Protein AF-0000000085077511 (afdb_homodimer)

Structure (mmCIF, N/CA/C/O backbone):
data_AF-0000000085077511-model_v1
#
loop_
_entity.id
_entity.type
_entity.pdbx_description
1 polymer 'OB domain-containing protein'
#
loop_
_atom_site.group_PDB
_atom_site.id
_atom_site.type_symbol
_atom_site.label_atom_id
_atom_site.label_alt_id
_atom_site.label_comp_id
_atom_site.label_asym_id
_atom_site.label_entity_id
_atom_site.label_seq_id
_atom_site.pdbx_PDB_ins_code
_atom_site.Cartn_x
_atom_site.Cartn_y
_atom_site.Cartn_z
_atom_site.occupancy
_atom_site.B_iso_or_equiv
_atom_site.auth_seq_id
_atom_site.auth_comp_id
_atom_site.auth_asym_id
_atom_site.auth_atom_id
_atom_site.pdbx_PDB_model_num
ATOM 1 N N . MET A 1 1 ? -94.938 -38.625 -57.438 1 27.05 1 MET A N 1
ATOM 2 C CA . MET A 1 1 ? -94 -37.594 -57.938 1 27.05 1 MET A CA 1
ATOM 3 C C . MET A 1 1 ? -92.938 -37.25 -56.875 1 27.05 1 MET A C 1
ATOM 5 O O . MET A 1 1 ? -93.125 -37.562 -55.719 1 27.05 1 MET A O 1
ATOM 9 N N . SER A 1 2 ? -91.812 -36.5 -57.312 1 28.55 2 SER A N 1
ATOM 10 C CA . SER A 1 2 ? -90.375 -36.312 -57.156 1 28.55 2 SER A CA 1
ATOM 11 C C . SER A 1 2 ? -90.062 -35.469 -55.906 1 28.55 2 SER A C 1
ATOM 13 O O . SER A 1 2 ? -90.438 -34.281 -55.875 1 28.55 2 SER A O 1
ATOM 15 N N . ALA A 1 3 ? -90.312 -36.094 -54.719 1 34.75 3 ALA A N 1
ATOM 16 C CA . ALA A 1 3 ? -90.25 -35.344 -53.469 1 34.75 3 ALA A CA 1
ATOM 17 C C . ALA A 1 3 ? -88.875 -34.656 -53.312 1 34.75 3 ALA A C 1
ATOM 19 O O . ALA A 1 3 ? -87.875 -35.312 -53.312 1 34.75 3 ALA A O 1
ATOM 20 N N . PRO A 1 4 ? -88.75 -33.344 -53.875 1 34.72 4 PRO A N 1
ATOM 21 C CA . PRO A 1 4 ? -87.5 -32.594 -54.094 1 34.72 4 PRO A CA 1
ATOM 22 C C . PRO A 1 4 ? -86.75 -32.375 -52.812 1 34.72 4 PRO A C 1
ATOM 24 O O . PRO A 1 4 ? -87.312 -32.188 -51.75 1 34.72 4 PRO A O 1
ATOM 27 N N . VAL A 1 5 ? -85.562 -33.156 -52.688 1 32.25 5 VAL A N 1
ATOM 28 C CA . VAL A 1 5 ? -84.5 -33.344 -51.719 1 32.25 5 VAL A CA 1
ATOM 29 C C . VAL A 1 5 ? -83.938 -32 -51.281 1 32.25 5 VAL A C 1
ATOM 31 O O . VAL A 1 5 ? -83.875 -31.062 -52.062 1 32.25 5 VAL A O 1
ATOM 34 N N . ASP A 1 6 ? -84.125 -31.672 -49.969 1 32.31 6 ASP A N 1
ATOM 35 C CA . ASP A 1 6 ? -84 -30.547 -49.062 1 32.31 6 ASP A CA 1
ATOM 36 C C . ASP A 1 6 ? -82.562 -30.047 -48.969 1 32.31 6 ASP A C 1
ATOM 38 O O . ASP A 1 6 ? -81.75 -30.703 -48.344 1 32.31 6 ASP A O 1
ATOM 42 N N . PRO A 1 7 ? -81.812 -29.719 -50.094 1 23.11 7 PRO A N 1
ATOM 43 C CA . PRO A 1 7 ? -80.375 -29.672 -50.188 1 23.11 7 PRO A CA 1
ATOM 44 C C . PRO A 1 7 ? -79.75 -28.766 -49.125 1 23.11 7 PRO A C 1
ATOM 46 O O . PRO A 1 7 ? -78.625 -29.016 -48.688 1 23.11 7 PRO A O 1
ATOM 49 N N . ARG A 1 8 ? -80.125 -27.438 -49.219 1 27.98 8 ARG A N 1
ATOM 50 C CA . ARG A 1 8 ? -79.188 -26.344 -49.156 1 27.98 8 ARG A CA 1
ATOM 51 C C . ARG A 1 8 ? -78.688 -26.141 -47.719 1 27.98 8 ARG A C 1
ATOM 53 O O . ARG A 1 8 ? -79.25 -25.328 -46.969 1 27.98 8 ARG A O 1
ATOM 60 N N . GLN A 1 9 ? -78.625 -27.141 -46.75 1 22.92 9 GLN A N 1
ATOM 61 C CA . GLN A 1 9 ? -78.312 -26.797 -45.375 1 22.92 9 GLN A CA 1
ATOM 62 C C . GLN A 1 9 ? -76.938 -26.062 -45.312 1 22.92 9 GLN A C 1
ATOM 64 O O . GLN A 1 9 ? -75.938 -26.625 -45.656 1 22.92 9 GLN A O 1
ATOM 69 N N . ASN A 1 10 ? -76.938 -24.781 -45.688 1 25.42 10 ASN A N 1
ATOM 70 C CA . ASN A 1 10 ? -75.875 -23.781 -45.688 1 25.42 10 ASN A CA 1
ATOM 71 C C . ASN A 1 10 ? -75.188 -23.766 -44.344 1 25.42 10 ASN A C 1
ATOM 73 O O . ASN A 1 10 ? -75.75 -23.453 -43.312 1 25.42 10 ASN A O 1
ATOM 77 N N . ARG A 1 11 ? -74.188 -24.641 -44.062 1 23.83 11 ARG A N 1
ATOM 78 C CA . ARG A 1 11 ? -73.312 -24.812 -42.875 1 23.83 11 ARG A CA 1
ATOM 79 C C . ARG A 1 11 ? -72.562 -23.516 -42.562 1 23.83 11 ARG A C 1
ATOM 81 O O . ARG A 1 11 ? -71.812 -23.047 -43.375 1 23.83 11 ARG A O 1
ATOM 88 N N . GLN A 1 12 ? -73.188 -22.5 -41.969 1 25.17 12 GLN A N 1
ATOM 89 C CA . GLN A 1 12 ? -72.625 -21.266 -41.469 1 25.17 12 GLN A CA 1
ATOM 90 C C . GLN A 1 12 ? -71.438 -21.562 -40.562 1 25.17 12 GLN A C 1
ATOM 92 O O . GLN A 1 12 ? -71.562 -22.078 -39.469 1 25.17 12 GLN A O 1
ATOM 97 N N . ASN A 1 13 ? -70.375 -22.234 -41 1 23.98 13 ASN A N 1
ATOM 98 C CA . ASN A 1 13 ? -69.125 -22.5 -40.25 1 23.98 13 ASN A CA 1
ATOM 99 C C . ASN A 1 13 ? -68.625 -21.219 -39.625 1 23.98 13 ASN A C 1
ATOM 101 O O . ASN A 1 13 ? -68.188 -20.297 -40.312 1 23.98 13 ASN A O 1
ATOM 105 N N . GLN A 1 14 ? -69.125 -20.781 -38.438 1 24.55 14 GLN A N 1
ATOM 106 C CA . GLN A 1 14 ? -68.625 -19.672 -37.625 1 24.55 14 GLN A CA 1
ATOM 107 C C . GLN A 1 14 ? -67.188 -19.781 -37.312 1 24.55 14 GLN A C 1
ATOM 109 O O . GLN A 1 14 ? -66.688 -20.766 -36.75 1 24.55 14 GLN A O 1
ATOM 114 N N . ASN A 1 15 ? -66.312 -19.344 -38.25 1 25.55 15 ASN A N 1
ATOM 115 C CA . ASN A 1 15 ? -64.875 -19.203 -38.094 1 25.55 15 ASN A CA 1
ATOM 116 C C . ASN A 1 15 ? -64.5 -18.484 -36.812 1 25.55 15 ASN A C 1
ATOM 118 O O . ASN A 1 15 ? -64.812 -17.297 -36.625 1 25.55 15 ASN A O 1
ATOM 122 N N . GLN A 1 16 ? -64.812 -19.047 -35.594 1 25.62 16 GLN A N 1
ATOM 123 C CA . GLN A 1 16 ? -64.312 -18.438 -34.344 1 25.62 16 GLN A CA 1
ATOM 124 C C . GLN A 1 16 ? -62.844 -18.156 -34.438 1 25.62 16 GLN A C 1
ATOM 126 O O . GLN A 1 16 ? -62.031 -19.062 -34.594 1 25.62 16 GLN A O 1
ATOM 131 N N . ARG A 1 17 ? -62.469 -16.984 -35.031 1 25.91 17 ARG A N 1
ATOM 132 C CA . ARG A 1 17 ? -61.094 -16.484 -35 1 25.91 17 ARG A CA 1
ATOM 133 C C . ARG A 1 17 ? -60.5 -16.578 -33.594 1 25.91 17 ARG A C 1
ATOM 135 O O . ARG A 1 17 ? -61.031 -15.969 -32.656 1 25.91 17 ARG A O 1
ATOM 142 N N . ASN A 1 18 ? -60.094 -17.797 -33.188 1 26.67 18 ASN A N 1
ATOM 143 C CA . ASN A 1 18 ? -59.312 -17.969 -31.969 1 26.67 18 ASN A CA 1
ATOM 144 C C . ASN A 1 18 ? -58.219 -16.906 -31.828 1 26.67 18 ASN A C 1
ATOM 146 O O . ASN A 1 18 ? -57.312 -16.828 -32.656 1 26.67 18 ASN A O 1
ATOM 150 N N . THR A 1 19 ? -58.656 -15.641 -31.641 1 28.39 19 THR A N 1
ATOM 151 C CA . THR A 1 19 ? -57.656 -14.648 -31.25 1 28.39 19 THR A CA 1
ATOM 152 C C . THR A 1 19 ? -56.719 -15.219 -30.203 1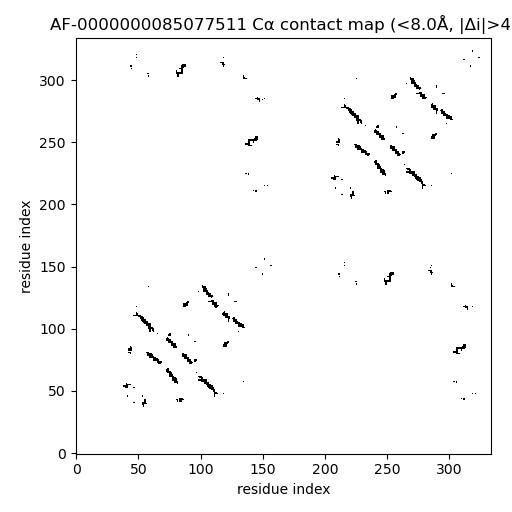 28.39 19 THR A C 1
ATOM 154 O O . THR A 1 19 ? -57.125 -15.625 -29.125 1 28.39 19 THR A O 1
ATOM 157 N N . SER A 1 20 ? -55.844 -16.125 -30.688 1 29.03 20 SER A N 1
ATOM 158 C CA . SER A 1 20 ? -54.781 -16.609 -29.828 1 29.03 20 SER A CA 1
ATOM 159 C C . SER A 1 20 ? -54.156 -15.461 -29.031 1 29.03 20 SER A C 1
ATOM 161 O O . SER A 1 20 ? -53.688 -14.469 -29.594 1 29.03 20 SER A O 1
ATOM 163 N N . GLY A 1 21 ? -54.938 -14.953 -28.031 1 31.5 21 GLY A N 1
ATOM 164 C CA . GLY A 1 21 ? -54.281 -14.055 -27.094 1 31.5 21 GLY A CA 1
ATOM 165 C C . GLY A 1 21 ? -52.844 -14.445 -26.812 1 31.5 21 GLY A C 1
ATOM 166 O O . GLY A 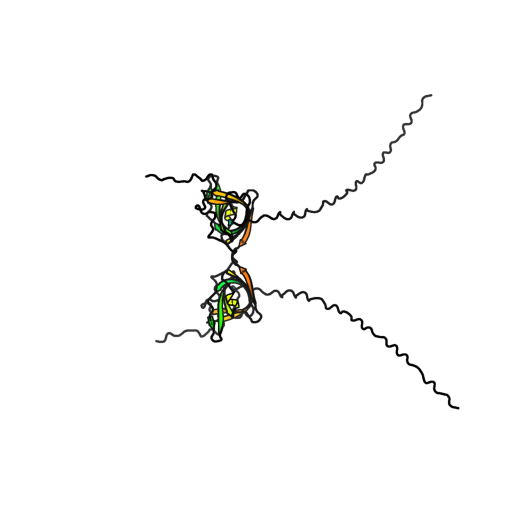1 21 ? -52.531 -15.609 -26.5 1 31.5 21 GLY A O 1
ATOM 167 N N . ALA A 1 22 ? -51.906 -13.891 -27.578 1 33.5 22 ALA A N 1
ATOM 168 C CA . ALA A 1 22 ? -50.5 -14.047 -27.266 1 33.5 22 ALA A CA 1
ATOM 169 C C . ALA A 1 22 ? -50.25 -13.93 -25.766 1 33.5 22 ALA A C 1
ATOM 171 O O . ALA A 1 22 ? -50.562 -12.914 -25.156 1 33.5 22 ALA A O 1
ATOM 172 N N . ARG A 1 23 ? -50.656 -15.023 -25.062 1 37.22 23 ARG A N 1
ATOM 173 C CA . ARG A 1 23 ? -50.188 -15.023 -23.688 1 37.22 23 ARG A CA 1
ATOM 174 C C . ARG A 1 23 ? -48.75 -14.508 -23.594 1 37.22 23 ARG A C 1
ATOM 176 O O . ARG A 1 23 ? -47.844 -15.023 -24.281 1 37.22 23 ARG A O 1
ATOM 183 N N . PHE A 1 24 ? -48.562 -13.203 -23.516 1 33.47 24 PHE A N 1
ATOM 184 C CA . PHE A 1 24 ? -47.281 -12.688 -23.078 1 33.47 24 PHE A CA 1
ATOM 185 C C . PHE A 1 24 ? -46.719 -13.523 -21.938 1 33.47 24 PHE A C 1
ATOM 187 O O . PHE A 1 24 ? -47.344 -13.609 -20.859 1 33.47 24 PHE A O 1
ATOM 194 N N . ASN A 1 25 ? -46.281 -14.766 -22.203 1 36.38 25 ASN A N 1
ATOM 195 C CA . ASN A 1 25 ? -45.5 -15.344 -21.109 1 36.38 25 ASN A CA 1
ATOM 196 C C . ASN A 1 25 ? -44.5 -14.344 -20.547 1 36.38 25 ASN A C 1
ATOM 198 O O . ASN A 1 25 ? -43.594 -13.898 -21.25 1 36.38 25 ASN A O 1
ATOM 202 N N . PRO A 1 26 ? -44.906 -13.586 -19.625 1 33.5 26 PRO A N 1
ATOM 203 C CA . PRO A 1 26 ? -43.812 -12.766 -19.062 1 33.5 26 PRO A CA 1
ATOM 204 C C . PRO A 1 26 ? -42.5 -13.539 -18.938 1 33.5 26 PRO A C 1
ATOM 206 O O . PRO A 1 26 ? -42.469 -14.617 -18.328 1 33.5 26 PRO A O 1
ATOM 209 N N . GLN A 1 27 ? -41.719 -13.609 -20.062 1 34.31 27 GLN A N 1
ATOM 210 C CA . GLN A 1 27 ? -40.375 -14.102 -19.797 1 34.31 27 GLN A CA 1
ATOM 211 C C . GLN A 1 27 ? -39.906 -13.664 -18.406 1 34.31 27 GLN A C 1
ATOM 213 O O . GLN A 1 27 ? -40.094 -12.516 -18.016 1 34.31 27 GLN A O 1
ATOM 218 N N . ASN A 1 28 ? -39.906 -14.656 -17.438 1 38.41 28 ASN A N 1
ATOM 219 C CA . ASN A 1 28 ? -39.25 -14.336 -16.172 1 38.41 28 ASN A CA 1
ATOM 220 C C . ASN A 1 28 ? -38.125 -13.336 -16.375 1 38.41 28 ASN A C 1
ATOM 222 O O . ASN A 1 28 ? -37.219 -13.57 -17.172 1 38.41 28 ASN A O 1
ATOM 226 N N . PRO A 1 29 ? -38.281 -12.047 -16.125 1 37.22 29 PRO A N 1
ATOM 227 C CA . PRO A 1 29 ? -37.156 -11.117 -16.25 1 37.22 29 PRO A CA 1
ATOM 228 C C . PRO A 1 29 ? -35.812 -11.812 -16.125 1 37.22 29 PRO A C 1
ATOM 230 O O . PRO A 1 29 ? -35.719 -12.945 -15.648 1 37.22 29 PRO A O 1
ATOM 233 N N . GLN A 1 30 ? -34.719 -11.039 -16.391 1 38 30 GLN A N 1
ATOM 234 C CA . GLN A 1 30 ? -33.281 -11.305 -16.312 1 38 30 GLN A CA 1
ATOM 235 C C . GLN A 1 30 ? -32.906 -12.094 -15.055 1 38 30 GLN A C 1
ATOM 237 O O . GLN A 1 30 ? -33.344 -11.742 -13.953 1 38 30 GLN A O 1
ATOM 242 N N . GLY A 1 31 ? -32.844 -13.406 -15.078 1 40.19 31 GLY A N 1
ATOM 243 C CA . GLY A 1 31 ? -32.281 -14.211 -14 1 40.19 31 GLY A CA 1
ATOM 244 C C . GLY A 1 31 ? -31.344 -13.43 -13.109 1 40.19 31 GLY A C 1
ATOM 245 O O . GLY A 1 31 ? -30.562 -12.617 -13.594 1 40.19 31 GLY A O 1
ATOM 246 N N . ARG A 1 32 ? -31.781 -12.859 -11.969 1 47.03 32 ARG A N 1
ATOM 247 C CA . ARG A 1 32 ? -30.781 -12.305 -11.055 1 47.03 32 ARG A CA 1
ATOM 248 C C . ARG A 1 32 ? -29.422 -12.953 -11.273 1 47.03 32 ARG A C 1
ATOM 250 O O . ARG A 1 32 ? -29.312 -14.172 -11.375 1 47.03 32 ARG A O 1
ATOM 257 N N . PRO A 1 33 ? -28.531 -12.336 -11.93 1 48.47 33 PRO A N 1
ATOM 258 C CA . PRO A 1 33 ? -27.25 -13.039 -12.016 1 48.47 33 PRO A CA 1
ATOM 259 C C . PRO A 1 33 ? -27 -13.969 -10.828 1 48.47 33 PRO A C 1
ATOM 261 O O . PRO A 1 33 ? -27.312 -13.609 -9.688 1 48.47 33 PRO A O 1
ATOM 264 N N . GLU A 1 34 ? -27.281 -15.227 -10.914 1 50.84 34 GLU A N 1
ATOM 265 C CA . GLU A 1 34 ? -26.875 -16.125 -9.828 1 50.84 34 GLU A CA 1
ATOM 266 C C . GLU A 1 34 ? -25.719 -15.531 -9.039 1 50.84 34 GLU A C 1
ATOM 268 O O . GLU A 1 34 ? -24.781 -14.969 -9.617 1 50.84 34 GLU A O 1
ATOM 273 N N . PRO A 1 35 ? -26.062 -15.141 -7.82 1 51.44 35 PRO A N 1
ATOM 274 C CA . PRO A 1 35 ? -24.859 -14.68 -7.102 1 51.44 35 PRO A CA 1
ATOM 275 C C . PRO A 1 35 ? -23.625 -15.5 -7.445 1 51.44 35 PRO A C 1
ATOM 277 O O . PRO A 1 35 ? -23.719 -16.719 -7.648 1 51.44 35 PRO A O 1
ATOM 280 N N . PRO A 1 36 ? -22.703 -14.93 -8.055 1 53.59 36 PRO A N 1
ATOM 281 C CA . PRO A 1 36 ? -21.5 -15.711 -8.367 1 53.59 36 PRO A CA 1
ATOM 282 C C . PRO A 1 36 ? -21.172 -16.734 -7.285 1 53.59 36 PRO A C 1
ATOM 284 O O . PRO A 1 36 ? -21.438 -16.5 -6.109 1 53.59 36 PRO A O 1
ATOM 287 N N . ILE A 1 37 ? -21.344 -18 -7.496 1 56.38 37 ILE A N 1
ATOM 288 C CA . ILE A 1 37 ? -20.844 -19 -6.559 1 56.38 37 ILE A CA 1
ATOM 289 C C . ILE A 1 37 ? -19.641 -18.438 -5.801 1 56.38 37 ILE A C 1
ATOM 291 O O . ILE A 1 37 ? -18.688 -17.953 -6.406 1 56.38 37 ILE A O 1
ATOM 295 N N . PRO A 1 38 ? -19.891 -18.297 -4.59 1 59.5 38 PRO A N 1
ATOM 296 C CA . PRO A 1 38 ? -18.75 -17.75 -3.842 1 59.5 38 PRO A CA 1
ATOM 297 C C . PRO A 1 38 ? -17.438 -18.469 -4.168 1 59.5 38 PRO A C 1
ATOM 299 O O . PRO A 1 38 ? -17.375 -19.688 -4.129 1 59.5 38 PRO A O 1
ATOM 302 N N . GLU A 1 39 ? -16.672 -17.859 -4.891 1 73.5 39 GLU A N 1
ATOM 303 C CA . GLU A 1 39 ? -15.375 -18.453 -5.219 1 73.5 39 GLU A CA 1
ATOM 304 C C . GLU A 1 39 ? -14.508 -18.609 -3.975 1 73.5 39 GLU A C 1
ATOM 306 O O . GLU A 1 39 ? -14.461 -17.703 -3.129 1 73.5 39 GLU A O 1
ATOM 311 N N . VAL A 1 40 ? -14.094 -19.875 -3.723 1 82.12 40 VAL A N 1
ATOM 312 C CA . VAL A 1 40 ? -13.156 -20.141 -2.633 1 82.12 40 VAL A CA 1
ATOM 313 C C . VAL A 1 40 ? -11.875 -19.344 -2.861 1 82.12 40 VAL A C 1
ATOM 315 O O . VAL A 1 40 ? -11.258 -19.438 -3.924 1 82.12 40 VAL A O 1
ATOM 318 N N . VAL A 1 41 ? -11.602 -18.547 -1.958 1 90.81 41 VAL A N 1
ATOM 319 C CA . VAL A 1 41 ? -10.359 -17.781 -2.016 1 90.81 41 VAL A CA 1
ATOM 320 C C . VAL A 1 41 ? -9.219 -18.609 -1.419 1 90.81 41 VAL A C 1
ATOM 322 O O . VAL A 1 41 ? -9.383 -19.25 -0.378 1 90.81 41 VAL A O 1
ATOM 325 N N . ASN A 1 42 ? -8.109 -18.672 -2.055 1 95.81 42 ASN A N 1
ATOM 326 C CA . ASN A 1 42 ? -6.934 -19.406 -1.609 1 95.81 42 ASN A CA 1
ATOM 327 C C . ASN A 1 42 ? -5.84 -18.469 -1.105 1 95.81 42 ASN A C 1
ATOM 329 O O . ASN A 1 42 ? -5.672 -17.375 -1.628 1 95.81 42 ASN A O 1
ATOM 333 N N . TRP A 1 43 ? -5.199 -18.984 -0.054 1 96.06 43 TRP A N 1
ATOM 334 C CA . TRP A 1 43 ? -3.934 -18.359 0.324 1 96.06 43 TRP A CA 1
ATOM 335 C C . TRP A 1 43 ? -2.768 -19 -0.425 1 96.06 43 TRP A C 1
ATOM 337 O O . TRP A 1 43 ? -2.789 -20.203 -0.716 1 96.06 43 TRP A O 1
ATOM 347 N N . ILE A 1 44 ? -1.778 -18.203 -0.637 1 97.25 44 ILE A N 1
ATOM 348 C CA . ILE A 1 44 ? -0.636 -18.688 -1.403 1 97.25 44 ILE A CA 1
ATOM 349 C C . ILE A 1 44 ? 0.025 -19.844 -0.664 1 97.25 44 ILE A C 1
ATOM 351 O O . ILE A 1 44 ? 0.424 -20.844 -1.281 1 97.25 44 ILE A O 1
ATOM 355 N N . LYS A 1 45 ? 0.003 -19.797 0.625 1 96.25 45 LYS A N 1
ATOM 356 C CA . LYS A 1 45 ? 0.645 -20.859 1.407 1 96.25 45 LYS A CA 1
ATOM 357 C C . LYS A 1 45 ? -0.049 -22.203 1.194 1 96.25 45 LYS A C 1
ATOM 359 O O . LYS A 1 45 ? 0.542 -23.25 1.433 1 96.25 45 LYS A O 1
ATOM 364 N N . ASP A 1 46 ? -1.25 -22.188 0.82 1 95.81 46 ASP A N 1
ATOM 365 C CA . ASP A 1 46 ? -2.045 -23.406 0.713 1 95.81 46 ASP A CA 1
ATOM 366 C C . ASP A 1 46 ? -1.928 -24.016 -0.683 1 95.81 46 ASP A C 1
ATOM 368 O O . ASP A 1 46 ? -2.467 -25.094 -0.941 1 95.81 46 ASP A O 1
ATOM 372 N N . LEU A 1 47 ? -1.209 -23.359 -1.535 1 95.88 47 LEU A N 1
ATOM 373 C CA . LEU A 1 47 ? -1.028 -23.891 -2.881 1 95.88 47 LEU A CA 1
ATOM 374 C C . LEU A 1 47 ? -0.137 -25.125 -2.859 1 95.88 47 LEU A C 1
ATOM 376 O O . LEU A 1 47 ? 0.825 -25.188 -2.09 1 95.88 47 LEU A O 1
ATOM 380 N N . LYS A 1 48 ? -0.521 -26.031 -3.682 1 93.5 48 LYS A N 1
ATOM 381 C CA . LYS A 1 48 ? 0.226 -27.266 -3.9 1 93.5 48 LYS A CA 1
ATOM 382 C C . LYS A 1 48 ? 0.433 -27.531 -5.391 1 93.5 48 LYS A C 1
ATOM 384 O O . LYS A 1 48 ? -0.155 -26.844 -6.234 1 93.5 48 LYS A O 1
ATOM 389 N N . LEU A 1 49 ? 1.302 -28.438 -5.641 1 92.69 49 LEU A N 1
ATOM 390 C CA . LEU A 1 49 ? 1.516 -28.812 -7.039 1 92.69 49 LEU A CA 1
ATOM 391 C C . LEU A 1 49 ? 0.221 -29.297 -7.672 1 92.69 49 LEU A C 1
ATOM 393 O O . LEU A 1 49 ? 0.001 -29.109 -8.875 1 92.69 49 LEU A O 1
ATOM 397 N N . THR A 1 50 ? -0.75 -29.781 -6.84 1 90.75 50 THR A N 1
ATOM 398 C CA . THR A 1 50 ? -1.972 -30.406 -7.324 1 90.75 50 THR A CA 1
ATOM 399 C C . THR A 1 50 ? -3.115 -29.391 -7.387 1 90.75 50 THR A C 1
ATOM 401 O O . THR A 1 50 ? -4.254 -29.766 -7.68 1 90.75 50 THR A O 1
ATOM 404 N N . THR A 1 51 ? -2.811 -28.234 -7.125 1 93.62 51 THR A N 1
ATOM 405 C CA . THR A 1 51 ? -3.895 -27.266 -7.113 1 93.62 51 THR A CA 1
ATOM 406 C C . THR A 1 51 ? -4.422 -27.016 -8.523 1 93.62 51 THR A C 1
ATOM 408 O O . THR A 1 51 ? -3.682 -26.578 -9.406 1 93.62 51 THR A O 1
ATOM 411 N N . LYS A 1 52 ? -5.676 -27.25 -8.695 1 95.38 52 LYS A N 1
ATOM 412 C CA . LYS A 1 52 ? -6.281 -27.172 -10.023 1 95.38 52 LYS A CA 1
ATOM 413 C C . LYS A 1 52 ? -7.051 -25.875 -10.195 1 95.38 52 LYS A C 1
ATOM 415 O O . LYS A 1 52 ? -7.289 -25.422 -11.32 1 95.38 52 LYS A O 1
ATOM 420 N N . THR A 1 53 ? -7.566 -25.359 -9.133 1 95.88 53 THR A N 1
ATOM 421 C CA . THR A 1 53 ? -8.297 -24.094 -9.141 1 95.88 53 THR A CA 1
ATOM 422 C C . THR A 1 53 ? -7.898 -23.234 -7.949 1 95.88 53 THR A C 1
ATOM 424 O O . THR A 1 53 ? -8.031 -23.656 -6.797 1 95.88 53 THR A O 1
ATOM 427 N N . ALA A 1 54 ? -7.383 -22.109 -8.25 1 97.56 54 ALA A N 1
ATOM 428 C CA . ALA A 1 54 ? -6.988 -21.188 -7.195 1 97.56 54 ALA A CA 1
ATOM 429 C C . ALA A 1 54 ? -7.527 -19.781 -7.469 1 97.56 54 ALA A C 1
ATOM 431 O O . ALA A 1 54 ? -7.441 -19.297 -8.594 1 97.56 54 ALA A O 1
ATOM 432 N N . ASN A 1 55 ? -8.156 -19.219 -6.559 1 97.56 55 ASN A N 1
ATOM 433 C CA . ASN A 1 55 ? -8.57 -17.828 -6.535 1 97.56 55 ASN A CA 1
ATOM 434 C C . ASN A 1 55 ? -7.805 -17.031 -5.477 1 97.56 55 ASN A C 1
ATOM 436 O O . ASN A 1 55 ? -7.855 -17.359 -4.289 1 97.56 55 ASN A O 1
ATOM 440 N N . LEU A 1 56 ? -7.109 -16 -5.93 1 96.62 56 LEU A N 1
ATOM 441 C CA . LEU A 1 56 ? -6.199 -15.289 -5.039 1 96.62 56 LEU A CA 1
ATOM 442 C C . LEU A 1 56 ? -6.383 -13.781 -5.168 1 96.62 56 LEU A C 1
ATOM 444 O O . LEU A 1 56 ? -6.742 -13.289 -6.238 1 96.62 56 LEU A O 1
ATOM 448 N N . THR A 1 57 ? -6.199 -13.102 -4.113 1 94.38 57 THR A N 1
ATOM 449 C CA . THR A 1 57 ? -5.871 -11.688 -4.109 1 94.38 57 THR A CA 1
ATOM 450 C C . THR A 1 57 ? -4.445 -11.461 -3.605 1 94.38 57 THR A C 1
ATOM 452 O O . THR A 1 57 ? -4.094 -11.898 -2.51 1 94.38 57 THR A O 1
ATOM 455 N N . CYS A 1 58 ? -3.639 -10.797 -4.441 1 94.31 58 CYS A N 1
ATOM 456 C CA . CYS A 1 58 ? -2.209 -10.719 -4.156 1 94.31 58 CYS A CA 1
ATOM 457 C C . CYS A 1 58 ? -1.617 -9.422 -4.695 1 94.31 58 CYS A C 1
ATOM 459 O O . CYS A 1 58 ? -2.273 -8.695 -5.445 1 94.31 58 CYS A O 1
ATOM 461 N N . ILE A 1 59 ? -0.474 -9.141 -4.281 1 92.44 59 ILE A N 1
ATOM 462 C CA . ILE A 1 59 ? 0.275 -7.984 -4.758 1 92.44 59 ILE A CA 1
ATOM 463 C C . ILE A 1 59 ? 1.371 -8.438 -5.719 1 92.44 59 ILE A C 1
ATOM 465 O O . ILE A 1 59 ? 2.021 -9.461 -5.492 1 92.44 59 ILE A O 1
ATOM 469 N N . CYS A 1 60 ? 1.562 -7.676 -6.805 1 95.38 60 CYS A N 1
ATOM 470 C CA . CYS A 1 60 ? 2.701 -7.895 -7.691 1 95.38 60 CYS A CA 1
ATOM 471 C C . CYS A 1 60 ? 3.975 -7.305 -7.098 1 95.38 60 CYS A C 1
ATOM 473 O O . CYS A 1 60 ? 4.039 -6.102 -6.836 1 95.38 60 CYS A O 1
ATOM 475 N N . LEU A 1 61 ? 4.969 -8.102 -6.902 1 92.56 61 LEU A N 1
ATOM 476 C CA . LEU A 1 61 ? 6.234 -7.645 -6.336 1 92.56 61 LEU A CA 1
ATOM 477 C C . LEU A 1 61 ? 7.238 -7.328 -7.441 1 92.56 61 LEU A C 1
ATOM 479 O O . LEU A 1 61 ? 8.203 -6.594 -7.219 1 92.56 61 LEU A O 1
ATOM 483 N N . GLY A 1 62 ? 7.02 -7.914 -8.555 1 94.94 62 GLY A N 1
ATOM 484 C CA . GLY A 1 62 ? 7.941 -7.707 -9.664 1 94.94 62 GLY A CA 1
ATOM 485 C C . GLY A 1 62 ? 7.523 -8.422 -10.93 1 94.94 62 GLY A C 1
ATOM 486 O O . GLY A 1 62 ? 6.859 -9.461 -10.875 1 94.94 62 GLY A O 1
ATOM 487 N N . VAL A 1 63 ? 7.898 -7.801 -12.055 1 96.25 63 VAL A N 1
ATOM 488 C CA . VAL A 1 63 ? 7.621 -8.375 -13.367 1 96.25 63 VAL A CA 1
ATOM 489 C C . VAL A 1 63 ? 8.922 -8.484 -14.164 1 96.25 63 VAL A C 1
ATOM 491 O O . VAL A 1 63 ? 9.703 -7.531 -14.227 1 96.25 63 VAL A O 1
ATOM 494 N N . THR A 1 64 ? 9.102 -9.664 -14.719 1 95.62 64 THR A N 1
ATOM 495 C CA . THR A 1 64 ? 10.281 -9.836 -15.555 1 95.62 64 THR A CA 1
ATOM 496 C C . THR A 1 64 ? 10.055 -9.258 -16.953 1 95.62 64 THR A C 1
ATOM 498 O O . THR A 1 64 ? 8.914 -8.961 -17.312 1 95.62 64 THR A O 1
ATOM 501 N N . ASN A 1 65 ? 11.227 -9.172 -17.656 1 95.25 65 ASN A N 1
ATOM 502 C CA . ASN A 1 65 ? 11.094 -8.891 -19.078 1 95.25 65 ASN A CA 1
ATOM 503 C C . ASN A 1 65 ? 10.375 -10.023 -19.812 1 95.25 65 ASN A C 1
ATOM 505 O O . ASN A 1 65 ? 10.367 -11.164 -19.344 1 95.25 65 ASN A O 1
ATOM 509 N N . ALA A 1 66 ? 9.812 -9.57 -20.938 1 96.25 66 ALA A N 1
ATOM 510 C CA . ALA A 1 66 ? 9.117 -10.578 -21.734 1 96.25 66 ALA A CA 1
ATOM 511 C C . ALA A 1 66 ? 10.109 -11.578 -22.328 1 96.25 66 ALA A C 1
ATOM 513 O O . ALA A 1 66 ? 11.188 -11.195 -22.797 1 96.25 66 ALA A O 1
ATOM 514 N N . ILE A 1 67 ? 9.75 -12.836 -22.219 1 95.44 67 ILE A N 1
ATOM 515 C CA . ILE A 1 67 ? 10.469 -13.898 -22.922 1 95.44 67 ILE A CA 1
ATOM 516 C C . ILE A 1 67 ? 9.695 -14.328 -24.156 1 95.44 67 ILE A C 1
ATOM 518 O O . ILE A 1 67 ? 8.508 -14.648 -24.078 1 95.44 67 ILE A O 1
ATOM 522 N N . ARG A 1 68 ? 10.391 -14.273 -25.234 1 95.19 68 ARG A N 1
ATOM 523 C CA . ARG A 1 68 ? 9.734 -14.695 -26.469 1 95.19 68 ARG A CA 1
ATOM 524 C C . ARG A 1 68 ? 9.961 -16.188 -26.719 1 95.19 68 ARG A C 1
ATOM 526 O O . ARG A 1 68 ? 11.094 -16.656 -26.719 1 95.19 68 ARG A O 1
ATOM 533 N N . THR A 1 69 ? 8.883 -16.828 -26.922 1 94.06 69 THR A N 1
ATOM 534 C CA . THR A 1 69 ? 8.984 -18.25 -27.188 1 94.06 69 THR A CA 1
ATOM 535 C C . THR A 1 69 ? 9.211 -18.516 -28.672 1 94.06 69 THR A C 1
ATOM 537 O O . THR A 1 69 ? 9.102 -17.594 -29.5 1 94.06 69 THR A O 1
ATOM 540 N N . THR A 1 70 ? 9.586 -19.766 -28.953 1 94.56 70 THR A N 1
ATOM 541 C CA . THR A 1 70 ? 9.867 -20.172 -30.328 1 94.56 70 THR A CA 1
ATOM 542 C C . THR A 1 70 ? 8.641 -19.984 -31.219 1 94.56 70 THR A C 1
ATOM 544 O O . THR A 1 70 ? 8.758 -19.641 -32.375 1 94.56 70 THR A O 1
ATOM 547 N N . ASP A 1 71 ? 7.449 -20.125 -30.641 1 93.56 71 ASP A N 1
ATOM 548 C CA . ASP A 1 71 ? 6.195 -20 -31.375 1 93.56 71 ASP A CA 1
ATOM 549 C C . ASP A 1 71 ? 5.777 -18.547 -31.531 1 93.56 71 ASP A C 1
ATOM 551 O O . ASP A 1 71 ? 4.695 -18.25 -32.031 1 93.56 71 ASP A O 1
ATOM 555 N N . GLY A 1 72 ? 6.555 -17.641 -30.953 1 92.88 72 GLY A N 1
ATOM 556 C CA . GLY A 1 72 ? 6.32 -16.219 -31.156 1 92.88 72 GLY A CA 1
ATOM 557 C C . GLY A 1 72 ? 5.484 -15.594 -30.047 1 92.88 72 GLY A C 1
ATOM 558 O O . GLY A 1 72 ? 5.035 -14.453 -30.156 1 92.88 72 GLY A O 1
ATOM 559 N N . ASN A 1 73 ? 5.316 -16.406 -29 1 93.62 73 ASN A N 1
ATOM 560 C CA . ASN A 1 73 ? 4.551 -15.867 -27.891 1 93.62 73 ASN A CA 1
ATOM 561 C C . ASN A 1 73 ? 5.453 -15.133 -26.891 1 93.62 73 ASN A C 1
ATOM 563 O O . ASN A 1 73 ? 6.648 -15.422 -26.812 1 93.62 73 ASN A O 1
ATOM 567 N N . GLU A 1 74 ? 4.781 -14.133 -26.219 1 95.88 74 GLU A N 1
ATOM 568 C CA . GLU A 1 74 ? 5.469 -13.445 -25.141 1 95.88 74 GLU A CA 1
ATOM 569 C C . GLU A 1 74 ? 5.004 -13.961 -23.781 1 95.88 74 GLU A C 1
ATOM 571 O O . GLU A 1 74 ? 3.801 -14.109 -23.547 1 95.88 74 GLU A O 1
ATOM 576 N N . VAL A 1 75 ? 6.039 -14.234 -22.969 1 97 75 VAL A N 1
ATOM 577 C CA . VAL A 1 75 ? 5.742 -14.711 -21.609 1 97 75 VAL A CA 1
ATOM 578 C C . VAL A 1 75 ? 6.465 -13.844 -20.594 1 97 75 VAL A C 1
ATOM 580 O O . VAL A 1 75 ? 7.625 -13.477 -20.781 1 97 75 VAL A O 1
ATOM 583 N N . ARG A 1 76 ? 5.75 -13.422 -19.547 1 97.56 76 ARG A N 1
ATOM 584 C CA . ARG A 1 76 ? 6.336 -12.703 -18.422 1 97.56 76 ARG A CA 1
ATOM 585 C C . ARG A 1 76 ? 6.117 -13.469 -17.125 1 97.56 76 ARG A C 1
ATOM 587 O O . ARG A 1 76 ? 5.039 -14.008 -16.891 1 97.56 76 ARG A O 1
ATOM 594 N N . ASN A 1 77 ? 7.16 -13.594 -16.375 1 97.75 77 ASN A N 1
ATOM 595 C CA . ASN A 1 77 ? 7.055 -14.094 -15 1 97.75 77 ASN A CA 1
ATOM 596 C C . ASN A 1 77 ? 6.762 -12.961 -14.016 1 97.75 77 ASN A C 1
ATOM 598 O O . ASN A 1 77 ? 7.387 -11.898 -14.078 1 97.75 77 ASN A O 1
ATOM 602 N N . ILE A 1 78 ? 5.836 -13.195 -13.188 1 97.88 78 ILE A N 1
ATOM 603 C CA . ILE A 1 78 ? 5.441 -12.227 -12.172 1 97.88 78 ILE A CA 1
ATOM 604 C C . ILE A 1 78 ? 5.566 -12.852 -10.789 1 97.88 78 ILE A C 1
ATOM 606 O O . ILE A 1 78 ? 5.105 -13.969 -10.562 1 97.88 78 ILE A O 1
ATOM 610 N N . VAL A 1 79 ? 6.273 -12.148 -9.945 1 97.69 79 VAL A N 1
ATOM 611 C CA . VAL A 1 79 ? 6.309 -12.578 -8.555 1 97.69 79 VAL A CA 1
ATOM 612 C C . VAL A 1 79 ? 5.148 -11.945 -7.785 1 97.69 79 VAL A C 1
ATOM 614 O O . VAL A 1 79 ? 5.047 -10.719 -7.707 1 97.69 79 VAL A O 1
ATOM 617 N N . ILE A 1 80 ? 4.289 -12.781 -7.234 1 97.5 80 ILE A N 1
ATOM 618 C CA . ILE A 1 80 ? 3.135 -12.273 -6.504 1 97.5 80 ILE A CA 1
ATOM 619 C C . ILE A 1 80 ? 3.186 -12.75 -5.055 1 97.5 80 ILE A C 1
ATOM 621 O O . ILE A 1 80 ? 3.812 -13.773 -4.754 1 97.5 80 ILE A O 1
ATOM 625 N N . SER A 1 81 ? 2.531 -11.93 -4.188 1 96.5 81 SER A N 1
ATOM 626 C CA . SER A 1 81 ? 2.559 -12.258 -2.766 1 96.5 81 SER A CA 1
ATOM 627 C C . SER A 1 81 ? 1.267 -11.828 -2.078 1 96.5 81 SER A C 1
ATOM 629 O O . SER A 1 81 ? 0.676 -10.805 -2.434 1 96.5 81 SER A O 1
ATOM 631 N N . ASP A 1 82 ? 0.858 -12.68 -1.241 1 92.5 82 ASP A N 1
ATOM 632 C CA . ASP A 1 82 ? -0.097 -12.266 -0.222 1 92.5 82 ASP A CA 1
ATOM 633 C C . ASP A 1 82 ? 0.513 -12.352 1.175 1 92.5 82 ASP A C 1
ATOM 635 O O . ASP A 1 82 ? 1.733 -12.453 1.319 1 92.5 82 ASP A O 1
ATOM 639 N N . LYS A 1 83 ? -0.314 -12.273 2.189 1 89.19 83 LYS A N 1
ATOM 640 C CA . LYS A 1 83 ? 0.208 -12.211 3.553 1 89.19 83 LYS A CA 1
ATOM 641 C C . LYS A 1 83 ? 0.84 -13.547 3.957 1 89.19 83 LYS A C 1
ATOM 643 O O . LYS A 1 83 ? 1.565 -13.617 4.949 1 89.19 83 LYS A O 1
ATOM 648 N N . THR A 1 84 ? 0.587 -14.57 3.209 1 93.62 84 THR A N 1
ATOM 649 C CA . THR A 1 84 ? 0.995 -15.898 3.652 1 93.62 84 THR A CA 1
ATOM 650 C C . THR A 1 84 ? 2.24 -16.359 2.902 1 93.62 84 THR A C 1
ATOM 652 O O . THR A 1 84 ? 2.928 -17.281 3.34 1 93.62 84 THR A O 1
ATOM 655 N N . GLY A 1 85 ? 2.586 -15.75 1.739 1 95.38 85 GLY A N 1
ATOM 656 C CA . GLY A 1 85 ? 3.736 -16.188 0.963 1 95.38 85 GLY A CA 1
ATOM 657 C C . GLY A 1 85 ? 3.816 -15.523 -0.401 1 95.38 85 GLY A C 1
ATOM 658 O O . GLY A 1 85 ? 3.088 -14.57 -0.679 1 95.38 85 GLY A O 1
ATOM 659 N N . ARG A 1 86 ? 4.758 -15.953 -1.137 1 96.88 86 ARG A N 1
ATOM 660 C CA . ARG A 1 86 ? 4.93 -15.477 -2.504 1 96.88 86 ARG A CA 1
ATOM 661 C C . ARG A 1 86 ? 5.094 -16.641 -3.477 1 96.88 86 ARG A C 1
ATOM 663 O O . ARG A 1 86 ? 5.48 -17.734 -3.074 1 96.88 86 ARG A O 1
ATOM 670 N N . VAL A 1 87 ? 4.746 -16.453 -4.676 1 97.88 87 VAL A N 1
ATOM 671 C CA . VAL A 1 87 ? 4.82 -17.469 -5.711 1 97.88 87 VAL A CA 1
ATOM 672 C C . VAL A 1 87 ? 4.973 -16.812 -7.078 1 97.88 87 VAL A C 1
ATOM 674 O O . VAL A 1 87 ? 4.594 -15.656 -7.266 1 97.88 87 VAL A O 1
ATOM 677 N N . ASN A 1 88 ? 5.516 -17.562 -8.016 1 98.12 88 ASN A N 1
ATOM 678 C CA . ASN A 1 88 ? 5.609 -17.094 -9.398 1 98.12 88 ASN A CA 1
ATOM 679 C C . ASN A 1 88 ? 4.297 -17.297 -10.148 1 98.12 88 ASN A C 1
ATOM 681 O O . ASN A 1 88 ? 3.646 -18.344 -10 1 98.12 88 ASN A O 1
ATOM 685 N N . LEU A 1 89 ? 3.965 -16.328 -10.883 1 98.5 89 LEU A N 1
ATOM 686 C CA . LEU A 1 89 ? 2.883 -16.375 -11.859 1 98.5 89 LEU A CA 1
ATOM 687 C C . LEU A 1 89 ? 3.422 -16.203 -13.281 1 98.5 89 LEU A C 1
ATOM 689 O O . LEU A 1 89 ? 4.176 -15.258 -13.555 1 98.5 89 LEU A O 1
ATOM 693 N N . SER A 1 90 ? 3.105 -17.094 -14.094 1 98 90 SER A N 1
ATOM 694 C CA . SER A 1 90 ? 3.488 -17 -15.5 1 98 90 SER A CA 1
ATOM 695 C C . SER A 1 90 ? 2.357 -16.406 -16.328 1 98 90 SER A C 1
ATOM 697 O O . SER A 1 90 ? 1.275 -16.984 -16.422 1 98 90 SER A O 1
ATOM 699 N N . MET A 1 91 ? 2.641 -15.359 -16.969 1 97 91 MET A N 1
ATOM 700 C CA . MET A 1 91 ? 1.617 -14.68 -17.766 1 97 91 MET A CA 1
ATOM 701 C C . MET A 1 91 ? 1.971 -14.719 -19.25 1 97 91 MET A C 1
ATOM 703 O O . MET A 1 91 ? 3.027 -14.227 -19.656 1 97 91 MET A O 1
ATOM 707 N N . TRP A 1 92 ? 1.021 -15.281 -19.984 1 94 92 TRP A N 1
ATOM 708 C CA . TRP A 1 92 ? 1.204 -15.383 -21.422 1 94 92 TRP A CA 1
ATOM 709 C C . TRP A 1 92 ? 0.454 -14.273 -22.156 1 94 92 TRP A C 1
ATOM 711 O O . TRP A 1 92 ? -0.657 -13.906 -21.766 1 94 92 TRP A O 1
ATOM 721 N N . GLY A 1 93 ? 1.153 -13.758 -23.172 1 92.44 93 GLY A N 1
ATOM 722 C CA . GLY A 1 93 ? 0.507 -12.766 -24.016 1 92.44 93 GLY A CA 1
ATOM 723 C C . GLY A 1 93 ? 0.732 -11.344 -23.547 1 92.44 93 GLY A C 1
ATOM 724 O O . GLY A 1 93 ? 1.625 -11.086 -22.734 1 92.44 93 GLY A O 1
ATOM 725 N N . GLU A 1 94 ? -0.158 -10.516 -23.969 1 88.5 94 GLU A N 1
ATOM 726 C CA . GLU A 1 94 ? 0.081 -9.086 -23.797 1 88.5 94 GLU A CA 1
ATOM 727 C C . GLU A 1 94 ? -0.367 -8.609 -22.422 1 88.5 94 GLU A C 1
ATOM 729 O O . GLU A 1 94 ? 0.081 -7.562 -21.953 1 88.5 94 GLU A O 1
ATOM 734 N N . LEU A 1 95 ? -1.171 -9.391 -21.75 1 88.75 95 LEU A N 1
ATOM 735 C CA . LEU A 1 95 ? -1.703 -8.984 -20.453 1 88.75 95 LEU A CA 1
ATOM 736 C C . LEU A 1 95 ? -0.583 -8.82 -19.422 1 88.75 95 LEU A C 1
ATOM 738 O O . LEU A 1 95 ? -0.661 -7.957 -18.547 1 88.75 95 LEU A O 1
ATOM 742 N N . GLY A 1 96 ? 0.431 -9.617 -19.609 1 92.06 96 GLY A N 1
ATOM 743 C CA . GLY A 1 96 ? 1.554 -9.516 -18.703 1 92.06 96 GLY A CA 1
ATOM 744 C C . GLY A 1 96 ? 2.238 -8.164 -18.734 1 92.06 96 GLY A C 1
ATOM 745 O O . GLY A 1 96 ? 2.818 -7.73 -17.734 1 92.06 96 GLY A O 1
ATOM 746 N N . GLY A 1 97 ? 2.119 -7.516 -19.875 1 92.81 97 GLY A N 1
ATOM 747 C CA . GLY A 1 97 ? 2.754 -6.215 -20.031 1 92.81 97 GLY A CA 1
ATOM 748 C C . GLY A 1 97 ? 2.014 -5.098 -19.328 1 92.81 97 GLY A C 1
ATOM 749 O O . GLY A 1 97 ? 2.551 -4 -19.156 1 92.81 97 GLY A O 1
ATOM 750 N N . LEU A 1 98 ? 0.825 -5.395 -18.875 1 92.81 98 LEU A N 1
ATOM 751 C CA . LEU A 1 98 ? 0 -4.379 -18.234 1 92.81 98 LEU A CA 1
ATOM 752 C C . LEU A 1 98 ? 0.17 -4.43 -16.719 1 92.81 98 LEU A C 1
ATOM 754 O O . LEU A 1 98 ? -0.27 -3.518 -16.016 1 92.81 98 LEU A O 1
ATOM 758 N N . VAL A 1 99 ? 0.742 -5.473 -16.234 1 93.81 99 VAL A N 1
ATOM 759 C CA . VAL A 1 99 ? 0.921 -5.645 -14.797 1 93.81 99 VAL A CA 1
ATOM 760 C C . VAL A 1 99 ? 2.184 -4.914 -14.344 1 93.81 99 VAL A C 1
ATOM 762 O O . VAL A 1 99 ? 3.219 -4.98 -15.008 1 93.81 99 VAL A O 1
ATOM 765 N N . ARG A 1 100 ? 2.053 -4.176 -13.219 1 90.25 100 ARG A N 1
ATOM 766 C CA . ARG A 1 100 ? 3.18 -3.451 -12.641 1 90.25 100 ARG A CA 1
ATOM 767 C C . ARG A 1 100 ? 3.359 -3.805 -11.172 1 90.25 100 ARG A C 1
ATOM 769 O O . ARG A 1 100 ? 2.406 -4.215 -10.5 1 90.25 100 ARG A O 1
ATOM 776 N N . GLU A 1 101 ? 4.652 -3.715 -10.781 1 88.94 101 GLU A N 1
ATOM 777 C CA . GLU A 1 101 ? 4.93 -3.861 -9.359 1 88.94 101 GLU A CA 1
ATOM 778 C C . GLU A 1 101 ? 4.027 -2.959 -8.523 1 88.94 101 GLU A C 1
ATOM 780 O O . GLU A 1 101 ? 3.807 -1.798 -8.875 1 88.94 101 GLU A O 1
ATOM 785 N N . GLY A 1 102 ? 3.459 -3.535 -7.492 1 86.56 102 GLY A N 1
ATOM 786 C CA . GLY A 1 102 ? 2.576 -2.781 -6.617 1 86.56 102 GLY A CA 1
ATOM 787 C C . GLY A 1 102 ? 1.106 -2.982 -6.934 1 86.56 102 GLY A C 1
ATOM 788 O O . GLY A 1 102 ? 0.239 -2.65 -6.125 1 86.56 102 GLY A O 1
ATOM 789 N N . ASP A 1 103 ? 0.783 -3.504 -8.078 1 88.75 103 ASP A N 1
ATOM 790 C CA . ASP A 1 103 ? -0.608 -3.775 -8.43 1 88.75 103 ASP A CA 1
ATOM 791 C C . ASP A 1 103 ? -1.22 -4.812 -7.492 1 88.75 103 ASP A C 1
ATOM 793 O O . ASP A 1 103 ? -0.574 -5.805 -7.148 1 88.75 103 ASP A O 1
ATOM 797 N N . ILE A 1 104 ? -2.389 -4.57 -7.059 1 91.12 104 ILE A N 1
ATOM 798 C CA . ILE A 1 104 ? -3.172 -5.609 -6.395 1 91.12 104 ILE A CA 1
ATOM 799 C C . ILE A 1 104 ? -3.979 -6.391 -7.43 1 91.12 104 ILE A C 1
ATOM 801 O O . ILE A 1 104 ? -4.766 -5.809 -8.18 1 91.12 104 ILE A O 1
ATOM 805 N N . LEU A 1 105 ? -3.754 -7.637 -7.461 1 94.94 105 LEU A N 1
ATOM 806 C CA . LEU A 1 105 ? -4.332 -8.484 -8.5 1 94.94 105 LEU A CA 1
ATOM 807 C C . LEU A 1 105 ? -5.359 -9.445 -7.902 1 94.94 105 LEU A C 1
ATOM 809 O O . LEU A 1 105 ? -5.141 -10.008 -6.828 1 94.94 105 LEU A O 1
ATOM 813 N N . LYS A 1 106 ? -6.441 -9.508 -8.508 1 95.75 106 LYS A N 1
ATOM 814 C CA . LYS A 1 106 ? -7.402 -10.578 -8.273 1 95.75 106 LYS A CA 1
ATOM 815 C C . LYS A 1 106 ? -7.324 -11.641 -9.367 1 95.75 106 LYS A C 1
ATOM 817 O O . LYS A 1 106 ? -7.547 -11.344 -10.547 1 95.75 106 LYS A O 1
ATOM 822 N N . ILE A 1 107 ? -6.961 -12.797 -8.977 1 97.31 107 ILE A N 1
ATOM 823 C CA . ILE A 1 107 ? -6.754 -13.906 -9.898 1 97.31 107 ILE A CA 1
ATOM 824 C C . ILE A 1 107 ? -7.832 -14.969 -9.688 1 97.31 107 ILE A C 1
ATOM 826 O O . ILE A 1 107 ? -8.062 -15.406 -8.562 1 97.31 107 ILE A O 1
ATOM 830 N N . GLN A 1 108 ? -8.406 -15.359 -10.789 1 97.25 108 GLN A N 1
ATOM 831 C CA . GLN A 1 108 ? -9.461 -16.375 -10.727 1 97.25 108 GLN A CA 1
ATOM 832 C C . GLN A 1 108 ? -9.117 -17.578 -11.594 1 97.25 108 GLN A C 1
ATOM 834 O O . GLN A 1 108 ? -8.633 -17.422 -12.711 1 97.25 108 GLN A O 1
ATOM 839 N N . ARG A 1 109 ? -9.359 -18.766 -11.008 1 97.44 109 ARG A N 1
ATOM 840 C CA . ARG A 1 109 ? -9.242 -20.062 -11.672 1 97.44 109 ARG A CA 1
ATOM 841 C C . ARG A 1 109 ? -7.836 -20.25 -12.234 1 97.44 109 ARG A C 1
ATOM 843 O O . ARG A 1 109 ? -7.672 -20.578 -13.406 1 97.44 109 ARG A O 1
ATOM 850 N N . ALA A 1 110 ? -6.922 -20.078 -11.398 1 98.19 110 ALA A N 1
ATOM 851 C CA . ALA A 1 110 ? -5.535 -20.406 -11.711 1 98.19 110 ALA A CA 1
ATOM 852 C C . ALA A 1 110 ? -5.207 -21.828 -11.273 1 98.19 110 ALA A C 1
ATOM 854 O O . ALA A 1 110 ? -5.992 -22.469 -10.562 1 98.19 110 ALA A O 1
ATOM 855 N N . TYR A 1 111 ? -4.102 -22.344 -11.75 1 97.56 111 TYR A N 1
ATOM 856 C CA . TYR A 1 111 ? -3.629 -23.656 -11.359 1 97.56 111 TYR A CA 1
ATOM 857 C C . TYR A 1 111 ? -2.107 -23.688 -11.266 1 97.56 111 TYR A C 1
ATOM 859 O O . TYR A 1 111 ? -1.432 -22.797 -11.766 1 97.56 111 TYR A O 1
ATOM 867 N N . THR A 1 112 ? -1.608 -24.703 -10.57 1 97.5 112 THR A N 1
ATOM 868 C CA . THR A 1 112 ? -0.167 -24.75 -10.344 1 97.5 112 THR A CA 1
ATOM 869 C C . THR A 1 112 ? 0.472 -25.844 -11.188 1 97.5 112 THR A C 1
ATOM 871 O O . THR A 1 112 ? -0.151 -26.875 -11.453 1 97.5 112 THR A O 1
ATOM 874 N N . LYS A 1 113 ? 1.649 -25.594 -11.648 1 96.38 113 LYS A N 1
ATOM 875 C CA . LYS A 1 113 ? 2.533 -26.531 -12.328 1 96.38 113 LYS A CA 1
ATOM 876 C C . LYS A 1 113 ? 3.996 -26.25 -12.008 1 96.38 113 LYS A C 1
ATOM 878 O O . LYS A 1 113 ? 4.316 -25.219 -11.414 1 96.38 113 LYS A O 1
ATOM 883 N N . LEU A 1 114 ? 4.77 -27.188 -12.297 1 94.25 114 LEU A N 1
ATOM 884 C CA . LEU A 1 114 ? 6.203 -26.922 -12.211 1 94.25 114 LEU A CA 1
ATOM 885 C C . LEU A 1 114 ? 6.734 -26.359 -13.523 1 94.25 114 LEU A C 1
ATOM 887 O O . LEU A 1 114 ? 6.402 -26.859 -14.602 1 94.25 114 LEU A O 1
ATOM 891 N N . PHE A 1 115 ? 7.391 -25.328 -13.477 1 93.38 115 PHE A N 1
ATOM 892 C CA . PHE A 1 115 ? 8.188 -24.797 -14.578 1 93.38 115 PHE A CA 1
ATOM 893 C C . PHE A 1 115 ? 9.664 -24.75 -14.195 1 93.38 115 PHE A C 1
ATOM 895 O O . PHE A 1 115 ? 10.055 -24.016 -13.289 1 93.38 115 PHE A O 1
ATOM 902 N N . LYS A 1 116 ? 10.414 -25.562 -14.977 1 91.44 116 LYS A N 1
ATOM 903 C CA . LYS A 1 116 ? 11.836 -25.688 -14.656 1 91.44 116 LYS A CA 1
ATOM 904 C C . LYS A 1 116 ? 12.039 -26 -13.172 1 91.44 116 LYS A C 1
ATOM 906 O O . LYS A 1 116 ? 12.812 -25.312 -12.492 1 91.44 116 LYS A O 1
ATOM 911 N N . ASP A 1 117 ? 11.211 -26.812 -12.555 1 90.62 117 ASP A N 1
ATOM 912 C CA . ASP A 1 117 ? 11.312 -27.406 -11.227 1 90.62 117 ASP A CA 1
ATOM 913 C C . ASP A 1 117 ? 10.883 -26.422 -10.148 1 90.62 117 ASP A C 1
ATOM 915 O O . ASP A 1 117 ? 11.234 -26.562 -8.977 1 90.62 117 ASP A O 1
ATOM 919 N N . VAL A 1 118 ? 10.219 -25.359 -10.602 1 93.31 118 VAL A N 1
ATOM 920 C CA . VAL A 1 118 ? 9.742 -24.375 -9.633 1 93.31 118 VAL A CA 1
ATOM 921 C C . VAL A 1 118 ? 8.219 -24.25 -9.719 1 93.31 118 VAL A C 1
ATOM 923 O O . VAL A 1 118 ? 7.664 -24.172 -10.82 1 93.31 118 VAL A O 1
ATOM 926 N N . LEU A 1 119 ? 7.566 -24.297 -8.555 1 95.94 119 LEU A N 1
ATOM 927 C CA . LEU A 1 119 ? 6.117 -24.125 -8.531 1 95.94 119 LEU A CA 1
ATOM 928 C C . LEU A 1 119 ? 5.715 -22.797 -9.164 1 95.94 119 LEU A C 1
ATOM 930 O O . LEU A 1 119 ? 6.234 -21.75 -8.789 1 95.94 119 LEU A O 1
ATOM 934 N N . THR A 1 120 ? 4.867 -22.922 -10.117 1 97.62 120 THR A N 1
ATOM 935 C CA . THR A 1 120 ? 4.441 -21.75 -10.867 1 97.62 120 THR A CA 1
ATOM 936 C C . THR A 1 120 ? 2.93 -21.766 -11.086 1 97.62 120 THR A C 1
ATOM 938 O O . THR A 1 120 ? 2.346 -22.828 -11.336 1 97.62 120 THR A O 1
ATOM 941 N N . LEU A 1 121 ? 2.371 -20.562 -10.922 1 98.06 121 LEU A N 1
ATOM 942 C CA . LEU A 1 121 ? 0.943 -20.391 -11.156 1 98.06 121 LEU A CA 1
ATOM 943 C C . LEU A 1 121 ? 0.672 -20.016 -12.617 1 98.06 121 LEU A C 1
ATOM 945 O O . LEU A 1 121 ? 1.412 -19.234 -13.211 1 98.06 121 LEU A O 1
ATOM 949 N N . TYR A 1 122 ? -0.393 -20.578 -13.102 1 97.75 122 TYR A N 1
ATOM 950 C CA . TYR A 1 122 ? -0.912 -20.266 -14.43 1 97.75 122 TYR A CA 1
ATOM 951 C C . TYR A 1 122 ? -2.391 -19.891 -14.359 1 97.75 122 TYR A C 1
ATOM 953 O O . TYR A 1 122 ? -3.125 -20.406 -13.516 1 97.75 122 TYR A O 1
ATOM 961 N N . ILE A 1 123 ? -2.723 -19.062 -15.305 1 97.19 123 ILE A N 1
ATOM 962 C CA . ILE A 1 123 ? -4.145 -18.75 -15.391 1 97.19 123 ILE A CA 1
ATOM 963 C C . ILE A 1 123 ? -4.805 -19.672 -16.422 1 97.19 123 ILE A C 1
ATOM 965 O O . ILE A 1 123 ? -4.336 -19.766 -17.562 1 97.19 123 ILE A O 1
ATOM 969 N N . SER A 1 124 ? -5.898 -20.281 -15.945 1 96.69 124 SER A N 1
ATOM 970 C CA . SER A 1 124 ? -6.594 -21.203 -16.828 1 96.69 124 SER A CA 1
ATOM 971 C C . SER A 1 124 ? -7.293 -20.469 -17.969 1 96.69 124 SER A C 1
ATOM 973 O O . SER A 1 124 ? -7.457 -19.25 -17.906 1 96.69 124 SER A O 1
ATOM 975 N N . LYS A 1 125 ? -7.75 -21.219 -18.969 1 94.62 125 LYS A N 1
ATOM 976 C CA . LYS A 1 125 ? -8.469 -20.672 -20.109 1 94.62 125 LYS A CA 1
ATOM 977 C C . LYS A 1 125 ? -9.719 -19.922 -19.656 1 94.62 125 LYS A C 1
ATOM 979 O O . LYS A 1 125 ? -10.078 -18.891 -20.234 1 94.62 125 LYS A O 1
ATOM 984 N N . GLN A 1 126 ? -10.328 -20.469 -18.641 1 94.88 126 GLN A N 1
ATOM 985 C CA . GLN A 1 126 ? -11.555 -19.859 -18.125 1 94.88 126 GLN A CA 1
ATOM 986 C C . GLN A 1 126 ? -11.25 -18.891 -17 1 94.88 126 GLN A C 1
ATOM 988 O O . GLN A 1 126 ? -12.172 -18.391 -16.344 1 94.88 126 GLN A O 1
ATOM 993 N N . GLY A 1 127 ? -9.977 -18.734 -16.797 1 96.44 127 GLY A N 1
ATOM 994 C CA . GLY A 1 127 ? -9.578 -17.891 -15.688 1 96.44 127 GLY A CA 1
ATOM 995 C C . GLY A 1 127 ? -9.438 -16.422 -16.078 1 96.44 127 GLY A C 1
ATOM 996 O O . GLY A 1 127 ? -9.688 -16.062 -17.234 1 96.44 127 GLY A O 1
ATOM 997 N N . SER A 1 128 ? -9.188 -15.594 -15.016 1 95.69 128 SER A N 1
ATOM 998 C CA . SER A 1 128 ? -9.039 -14.164 -15.25 1 95.69 128 SER A CA 1
ATOM 999 C C . SER A 1 128 ? -8.062 -13.539 -14.258 1 95.69 128 SER A C 1
ATOM 1001 O O . SER A 1 128 ? -7.805 -14.102 -13.195 1 95.69 128 SER A O 1
ATOM 1003 N N . ILE A 1 129 ? -7.539 -12.422 -14.68 1 96.19 129 ILE A N 1
ATOM 1004 C CA . ILE A 1 129 ? -6.703 -11.578 -13.836 1 96.19 129 ILE A CA 1
ATOM 1005 C C . ILE A 1 129 ? -7.164 -10.125 -13.938 1 96.19 129 ILE A C 1
ATOM 1007 O O . ILE A 1 129 ? -7.438 -9.625 -15.031 1 96.19 129 ILE A O 1
ATOM 1011 N N . GLN A 1 130 ? -7.348 -9.57 -12.758 1 95.31 130 GLN A N 1
ATOM 1012 C CA . GLN A 1 130 ? -7.832 -8.195 -12.711 1 95.31 130 GLN A CA 1
ATOM 1013 C C . GLN A 1 130 ? -7 -7.348 -11.75 1 95.31 130 GLN A C 1
ATOM 1015 O O . GLN A 1 130 ? -6.68 -7.785 -10.641 1 95.31 130 GLN A O 1
ATOM 1020 N N . ARG A 1 131 ? -6.602 -6.227 -12.266 1 93.12 131 ARG A N 1
ATOM 1021 C CA . ARG A 1 131 ? -6.039 -5.238 -11.352 1 93.12 131 ARG A CA 1
ATOM 1022 C C . ARG A 1 131 ? -7.137 -4.574 -10.523 1 93.12 131 ARG A C 1
ATOM 1024 O O . ARG A 1 131 ? -8.031 -3.922 -11.078 1 93.12 131 ARG A O 1
ATOM 1031 N N . VAL A 1 132 ? -7.0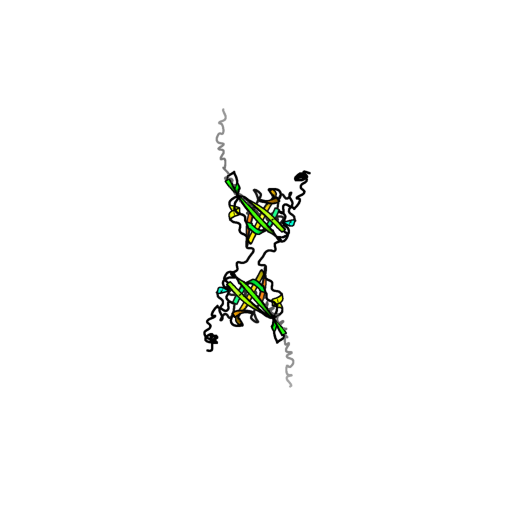66 -4.723 -9.219 1 87.69 132 VAL A N 1
ATOM 1032 C CA . VAL A 1 132 ? -8.164 -4.223 -8.398 1 87.69 132 VAL A CA 1
ATOM 1033 C C . VAL A 1 132 ? -7.664 -3.076 -7.52 1 87.69 132 VAL A C 1
ATOM 1035 O O . VAL A 1 132 ? -8.438 -2.482 -6.762 1 87.69 132 VAL A O 1
ATOM 1038 N N . GLY A 1 133 ? -6.445 -2.809 -7.453 1 80.19 133 GLY A N 1
ATOM 1039 C CA . GLY A 1 133 ? -5.914 -1.707 -6.664 1 80.19 133 GLY A CA 1
ATOM 1040 C C . GLY A 1 133 ? -4.41 -1.56 -6.777 1 80.19 133 GLY A C 1
ATOM 1041 O O . GLY A 1 133 ? -3.762 -2.305 -7.52 1 80.19 133 GLY A O 1
ATOM 1042 N N . ASP A 1 134 ? -3.975 -0.612 -6.316 1 72.44 134 ASP A N 1
ATOM 1043 C CA . ASP A 1 134 ? -2.537 -0.392 -6.188 1 72.44 134 ASP A CA 1
ATOM 1044 C C . ASP A 1 134 ? -2.115 -0.375 -4.723 1 72.44 134 ASP A C 1
ATOM 1046 O O . ASP A 1 134 ? -2.891 0.022 -3.85 1 72.44 134 ASP A O 1
ATOM 1050 N N . PHE A 1 135 ? -1.159 -1.302 -4.496 1 62.22 135 PHE A N 1
ATOM 1051 C CA . PHE A 1 135 ? -0.683 -1.444 -3.125 1 62.22 135 PHE A CA 1
ATOM 1052 C C . PHE A 1 135 ? -0.551 -0.083 -2.453 1 62.22 135 PHE A C 1
ATOM 1054 O O . PHE A 1 135 ? -0.825 0.054 -1.259 1 62.22 135 PHE A O 1
ATOM 1061 N N . CYS A 1 136 ? 0.012 0.782 -3.203 1 63.62 136 CYS A N 1
ATOM 1062 C CA . CYS A 1 136 ? 0.374 1.958 -2.418 1 63.62 136 CYS A CA 1
ATOM 1063 C C . CYS A 1 136 ? -0.368 3.193 -2.914 1 63.62 136 CYS A C 1
ATOM 1065 O O . CYS A 1 136 ? -0.672 3.305 -4.105 1 63.62 136 CYS A O 1
ATOM 1067 N N . LEU A 1 137 ? -1.155 3.818 -1.933 1 63.62 137 LEU A N 1
ATOM 1068 C CA . LEU A 1 137 ? -1.521 5.195 -2.25 1 63.62 137 LEU A CA 1
ATOM 1069 C C . LEU A 1 137 ? -0.331 5.953 -2.828 1 63.62 137 LEU A C 1
ATOM 1071 O O . LEU A 1 137 ? 0.808 5.746 -2.402 1 63.62 137 LEU A O 1
ATOM 1075 N N . GLN A 1 138 ? -0.642 6.574 -3.986 1 71.88 138 GLN A N 1
ATOM 1076 C CA . GLN A 1 138 ? 0.427 7.414 -4.52 1 71.88 138 GLN A CA 1
ATOM 1077 C C . GLN A 1 138 ? 0.865 8.461 -3.498 1 71.88 138 GLN A C 1
ATOM 1079 O O . GLN A 1 138 ? 0.042 8.984 -2.742 1 71.88 138 GLN A O 1
ATOM 1084 N N . PHE A 1 139 ? 2.205 8.523 -3.25 1 82.31 139 PHE A N 1
ATOM 1085 C CA . PHE A 1 139 ? 2.729 9.578 -2.387 1 82.31 139 PHE A CA 1
ATOM 1086 C C . PHE A 1 139 ? 3.928 10.258 -3.033 1 82.31 139 PHE A C 1
ATOM 1088 O O . PHE A 1 139 ? 4.512 9.734 -3.982 1 82.31 139 PHE A O 1
ATOM 1095 N N . ASN A 1 140 ? 4.074 11.523 -2.797 1 84.75 140 ASN A N 1
ATOM 1096 C CA . ASN A 1 140 ? 5.207 12.312 -3.264 1 84.75 140 ASN A CA 1
ATOM 1097 C C . ASN A 1 140 ? 6.172 12.641 -2.125 1 84.75 140 ASN A C 1
ATOM 1099 O O . ASN A 1 140 ? 5.828 13.391 -1.212 1 84.75 140 ASN A O 1
ATOM 1103 N N . ASP A 1 141 ? 7.328 12.008 -2.168 1 84.19 141 ASP A N 1
ATOM 1104 C CA . ASP A 1 141 ? 8.289 12.227 -1.089 1 84.19 141 ASP A CA 1
ATOM 1105 C C . ASP A 1 141 ? 9.375 13.211 -1.51 1 84.19 141 ASP A C 1
ATOM 1107 O O . ASP A 1 141 ? 10.367 13.391 -0.798 1 84.19 141 ASP A O 1
ATOM 1111 N N . LYS A 1 142 ? 9.18 13.742 -2.672 1 87.81 142 LYS A N 1
ATOM 1112 C CA . LYS A 1 142 ? 10.195 14.648 -3.197 1 87.81 142 LYS A CA 1
ATOM 1113 C C . LYS A 1 142 ? 9.844 16.094 -2.893 1 87.81 142 LYS A C 1
ATOM 1115 O O . LYS A 1 142 ? 10.719 16.906 -2.58 1 87.81 142 LYS A O 1
ATOM 1120 N N . ASN A 1 143 ? 8.547 16.438 -3.025 1 92.62 143 ASN A N 1
ATOM 1121 C CA . ASN A 1 143 ? 8.086 17.781 -2.686 1 92.62 143 ASN A CA 1
ATOM 1122 C C . ASN A 1 143 ? 7.844 17.938 -1.186 1 92.62 143 ASN A C 1
ATOM 1124 O O . ASN A 1 143 ? 6.715 17.781 -0.718 1 92.62 143 ASN A O 1
ATOM 1128 N N . ASP A 1 144 ? 8.891 18.281 -0.486 1 95.56 144 ASP A N 1
ATOM 1129 C CA . ASP A 1 144 ? 8.852 18.344 0.972 1 95.56 144 ASP A CA 1
ATOM 1130 C C . ASP A 1 144 ? 8.539 19.75 1.459 1 95.56 144 ASP A C 1
ATOM 1132 O O . ASP A 1 144 ? 9.422 20.609 1.479 1 95.56 144 ASP A O 1
ATOM 1136 N N . LEU A 1 145 ? 7.395 19.922 1.983 1 94.94 145 LEU A N 1
ATOM 1137 C CA . LEU A 1 145 ? 6.984 21.234 2.469 1 94.94 145 LEU A CA 1
ATOM 1138 C C . LEU A 1 145 ? 7.641 21.547 3.811 1 94.94 145 LEU A C 1
ATOM 1140 O O . LEU A 1 145 ? 7.633 22.688 4.254 1 94.94 145 LEU A O 1
ATOM 1144 N N . SER A 1 146 ? 8.227 20.578 4.457 1 95 146 SER A N 1
ATOM 1145 C CA . SER A 1 146 ? 8.914 20.812 5.723 1 95 146 SER A CA 1
ATOM 1146 C C . SER A 1 146 ? 10.414 20.984 5.512 1 95 146 SER A C 1
ATOM 1148 O O . SER A 1 146 ? 11.203 20.875 6.453 1 95 146 SER A O 1
ATOM 1150 N N . ASP A 1 147 ? 10.805 21.156 4.27 1 92.62 147 ASP A N 1
ATOM 1151 C CA . ASP A 1 147 ? 12.188 21.5 3.969 1 92.62 147 ASP A CA 1
ATOM 1152 C C . ASP A 1 147 ? 12.555 22.875 4.516 1 92.62 147 ASP A C 1
ATOM 1154 O O . ASP A 1 147 ? 11.883 23.859 4.219 1 92.62 147 ASP A O 1
ATOM 1158 N N . PRO A 1 148 ? 13.609 22.953 5.344 1 87 148 PRO A N 1
ATOM 1159 C CA . PRO A 1 148 ? 13.984 24.234 5.918 1 87 148 PRO A CA 1
ATOM 1160 C C . PRO A 1 148 ? 14.281 25.297 4.852 1 87 148 PRO A C 1
ATOM 1162 O O . PRO A 1 148 ? 14.242 26.5 5.141 1 87 148 PRO A O 1
ATOM 1165 N N . LYS A 1 149 ? 14.578 24.828 3.664 1 81.31 149 LYS A N 1
ATOM 1166 C CA . LYS A 1 149 ? 14.906 25.75 2.578 1 81.31 149 LYS A CA 1
ATOM 1167 C C . LYS A 1 149 ? 13.656 26.438 2.039 1 81.31 149 LYS A C 1
ATOM 1169 O O . LYS A 1 149 ? 13.75 27.422 1.311 1 81.31 149 LYS A O 1
ATOM 1174 N N . ILE A 1 150 ? 12.539 25.75 2.225 1 77.12 150 ILE A N 1
ATOM 1175 C CA . ILE A 1 150 ? 11.305 26.344 1.731 1 77.12 150 ILE A CA 1
ATOM 1176 C C . ILE A 1 150 ? 11.047 27.672 2.449 1 77.12 150 ILE A C 1
ATOM 1178 O O . ILE A 1 150 ? 11.133 27.75 3.678 1 77.12 150 ILE A O 1
ATOM 1182 N N . ALA A 1 151 ? 11.75 28.797 1.916 1 57.28 151 ALA A N 1
ATOM 1183 C CA . ALA A 1 151 ? 11.656 30.188 2.357 1 57.28 151 ALA A CA 1
ATOM 1184 C C . ALA A 1 151 ? 10.234 30.531 2.811 1 57.28 151 ALA A C 1
ATOM 1186 O O . ALA A 1 151 ? 9.336 30.703 1.983 1 57.28 151 ALA A O 1
ATOM 1187 N N . TRP A 1 152 ? 9.688 29.812 3.652 1 56.97 152 TRP A N 1
ATOM 1188 C CA . TRP A 1 152 ? 8.312 30.188 3.973 1 56.97 152 TRP A CA 1
ATOM 1189 C C . TRP A 1 152 ? 8.203 31.688 4.242 1 56.97 152 TRP A C 1
ATOM 1191 O O . TRP A 1 152 ? 8.969 32.25 5.035 1 56.97 152 TRP A O 1
ATOM 1201 N N . GLU A 1 153 ? 8.336 32.531 3.09 1 48.59 153 GLU A N 1
ATOM 1202 C CA . GLU A 1 153 ? 8.125 33.969 3.141 1 48.59 153 GLU A CA 1
ATOM 1203 C C . GLU A 1 153 ? 6.98 34.312 4.078 1 48.59 153 GLU A C 1
ATOM 1205 O O . GLU A 1 153 ? 5.812 34.312 3.678 1 48.59 153 GLU A O 1
ATOM 1210 N N . SER A 1 154 ? 6.664 33.781 5.09 1 43.91 154 SER A N 1
ATOM 1211 C CA . SER A 1 154 ? 6.047 34.812 5.91 1 43.91 154 SER A CA 1
ATOM 1212 C C . SER A 1 154 ? 6.898 36.094 5.926 1 43.91 154 SER A C 1
ATOM 1214 O O . SER A 1 154 ? 8.133 36 5.945 1 43.91 154 SER A O 1
ATOM 1216 N N . GLY A 1 155 ? 6.781 37.344 5.523 1 40.12 155 GLY A N 1
ATOM 1217 C CA . GLY A 1 155 ? 7.219 38.656 5.988 1 40.12 155 GLY A CA 1
ATOM 1218 C C . GLY A 1 155 ? 7.609 38.656 7.453 1 40.12 155 GLY A C 1
ATOM 1219 O O . GLY A 1 155 ? 8.078 39.688 7.969 1 40.12 155 GLY A O 1
ATOM 1220 N N . ASP A 1 156 ? 7.445 38.125 8.5 1 36 156 ASP A N 1
ATOM 1221 C CA . ASP A 1 156 ? 8.414 38.438 9.539 1 36 156 ASP A CA 1
ATOM 1222 C C . ASP A 1 156 ? 9.719 37.688 9.336 1 36 156 ASP A C 1
ATOM 1224 O O . ASP A 1 156 ? 10.625 37.75 10.172 1 36 156 ASP A O 1
ATOM 1228 N N . ALA A 1 157 ? 9.93 36.719 8.531 1 36.97 157 ALA A N 1
ATOM 1229 C CA . ALA A 1 157 ? 11.266 36.156 8.352 1 36.97 157 ALA A CA 1
ATOM 1230 C C . ALA A 1 157 ? 12.148 37.062 7.52 1 36.97 157 ALA A C 1
ATOM 1232 O O . ALA A 1 157 ? 13.219 36.688 7.051 1 36.97 157 ALA A O 1
ATOM 1233 N N . ARG A 1 158 ? 12.156 38.344 7.352 1 36.66 158 ARG A N 1
ATOM 1234 C CA . ARG A 1 158 ? 13.367 39.062 6.969 1 36.66 158 ARG A CA 1
ATOM 1235 C C . ARG A 1 158 ? 14.586 38.469 7.668 1 36.66 158 ARG A C 1
ATOM 1237 O O . ARG A 1 158 ? 15.703 38.531 7.137 1 36.66 158 ARG A O 1
ATOM 1244 N N . GLN A 1 159 ? 14.586 38.281 9.023 1 33.03 159 GLN A N 1
ATOM 1245 C CA . GLN A 1 159 ? 15.75 38.344 9.898 1 33.03 159 GLN A CA 1
ATOM 1246 C C . GLN A 1 159 ? 16.578 37.094 9.789 1 33.03 159 GLN A C 1
ATOM 1248 O O . GLN A 1 159 ? 17.625 36.938 10.445 1 33.03 159 GLN A O 1
ATOM 1253 N N . PHE A 1 160 ? 16.312 35.938 9.273 1 32.97 160 PHE A N 1
ATOM 1254 C CA . PHE A 1 160 ? 17.391 35.031 9.664 1 32.97 160 PHE A CA 1
ATOM 1255 C C . PHE A 1 160 ? 18.609 35.219 8.789 1 32.97 160 PHE A C 1
ATOM 1257 O O . PHE A 1 160 ? 18.812 34.5 7.809 1 32.97 160 PHE A O 1
ATOM 1264 N N . LYS A 1 161 ? 18.797 36.344 8.234 1 33.47 161 LYS A N 1
ATOM 1265 C CA . LYS A 1 161 ? 20.141 36.531 7.664 1 33.47 161 LYS A CA 1
ATOM 1266 C C . LYS A 1 161 ? 21.219 36.25 8.703 1 33.47 161 LYS A C 1
ATOM 1268 O O . LYS A 1 161 ? 21.234 36.875 9.766 1 33.47 161 LYS A O 1
ATOM 1273 N N . ARG A 1 162 ? 21.656 34.938 9.086 1 32.06 162 ARG A N 1
ATOM 1274 C CA . ARG A 1 162 ? 23.016 34.969 9.633 1 32.06 162 ARG A CA 1
ATOM 1275 C C . ARG A 1 162 ? 23.938 35.812 8.75 1 32.06 162 ARG A C 1
ATOM 1277 O O . ARG A 1 162 ? 24.125 35.5 7.574 1 32.06 162 ARG A O 1
ATOM 1284 N N . SER A 1 163 ? 23.734 37.062 8.766 1 29.59 163 SER A N 1
ATOM 1285 C CA . SER A 1 163 ? 24.719 38.031 8.312 1 29.59 163 SER A CA 1
ATOM 1286 C C . SER A 1 163 ? 26.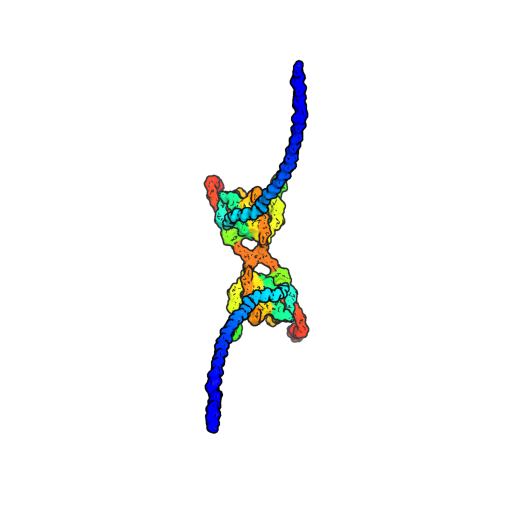094 37.719 8.883 1 29.59 163 SER A C 1
ATOM 1288 O O . SER A 1 163 ? 26.422 38.125 10 1 29.59 163 SER A O 1
ATOM 1290 N N . THR A 1 164 ? 26.516 36.438 9.25 1 30.31 164 THR A N 1
ATOM 1291 C CA . THR A 1 164 ? 27.922 36.469 9.672 1 30.31 164 THR A CA 1
ATOM 1292 C C . THR A 1 164 ? 28.828 36.875 8.508 1 30.31 164 THR A C 1
ATOM 1294 O O . THR A 1 164 ? 29.078 36.062 7.613 1 30.31 164 THR A O 1
ATOM 1297 N N . SER A 1 165 ? 28.406 37.844 7.684 1 24.09 165 SER A N 1
ATOM 1298 C CA . SER A 1 165 ? 29.516 38.375 6.898 1 24.09 165 SER A CA 1
ATOM 1299 C C . SER A 1 165 ? 30.625 38.906 7.797 1 24.09 165 SER A C 1
ATOM 1301 O O . SER A 1 165 ? 30.516 40.031 8.336 1 24.09 165 SER A O 1
ATOM 1303 N N . VAL A 1 166 ? 31.188 38.312 8.945 1 23.25 166 VAL A N 1
ATOM 1304 C CA . VAL A 1 166 ? 32.469 38.906 9.312 1 23.25 166 VAL A CA 1
ATOM 1305 C C . VAL A 1 166 ? 33.438 38.812 8.141 1 23.25 166 VAL A C 1
ATOM 1307 O O . VAL A 1 166 ? 33.562 37.75 7.52 1 23.25 166 VAL A O 1
ATOM 1310 N N . GLN A 1 167 ? 34.094 39.938 7.746 1 21.19 167 GLN A N 1
ATOM 1311 C CA . GLN A 1 167 ? 35.406 40.094 7.16 1 21.19 167 GLN A CA 1
ATOM 1312 C C . GLN A 1 167 ? 36.438 39.281 7.926 1 21.19 167 GLN A C 1
ATOM 1314 O O . GLN A 1 167 ? 36.406 39.219 9.156 1 21.19 167 GLN A O 1
ATOM 1319 N N . MET B 1 1 ? -89.688 41.719 59.406 1 26.97 1 MET B N 1
ATOM 1320 C CA . MET B 1 1 ? -90.188 41.156 58.156 1 26.97 1 MET B CA 1
ATOM 1321 C C . MET B 1 1 ? -89.125 40.344 57.469 1 26.97 1 MET B C 1
ATOM 1323 O O . MET B 1 1 ? -89.375 39.781 56.375 1 26.97 1 MET B O 1
ATOM 1327 N N . SER B 1 2 ? -87.812 40.281 58 1 29.08 2 SER B N 1
ATOM 1328 C CA . SER B 1 2 ? -86.5 40.312 57.312 1 29.08 2 SER B CA 1
ATOM 1329 C C . SER B 1 2 ? -86.188 38.938 56.719 1 29.08 2 SER B C 1
ATOM 1331 O O . SER B 1 2 ? -86.562 37.906 57.219 1 29.08 2 SER B O 1
ATOM 1333 N N . ALA B 1 3 ? -85.688 39 55.406 1 34.41 3 ALA B N 1
ATOM 1334 C CA . ALA B 1 3 ? -85.688 38.312 54.125 1 34.41 3 ALA B CA 1
ATOM 1335 C C . ALA B 1 3 ? -84.688 37.188 54.094 1 34.41 3 ALA B C 1
ATOM 1337 O O . ALA B 1 3 ? -83.5 37.438 54.312 1 34.41 3 ALA B O 1
ATOM 1338 N N . PRO B 1 4 ? -85 35.938 54.625 1 34.91 4 PRO B N 1
ATOM 1339 C CA . PRO B 1 4 ? -84 34.875 54.938 1 34.91 4 PRO B CA 1
ATOM 1340 C C . PRO B 1 4 ? -83.188 34.438 53.719 1 34.91 4 PRO B C 1
ATOM 1342 O O . PRO B 1 4 ? -83.75 34.406 52.594 1 34.91 4 PRO B O 1
ATOM 1345 N N . VAL B 1 5 ? -81.875 34.844 53.719 1 31.81 5 VAL B N 1
ATOM 1346 C CA . VAL B 1 5 ? -80.688 34.781 52.844 1 31.81 5 VAL B CA 1
ATOM 1347 C C . VAL B 1 5 ? -80.5 33.375 52.312 1 31.81 5 VAL B C 1
ATOM 1349 O O . VAL B 1 5 ? -80.688 32.406 53.031 1 31.81 5 VAL B O 1
ATOM 1352 N N . ASP B 1 6 ? -80.688 33.188 51 1 32.44 6 ASP B N 1
ATOM 1353 C CA . ASP B 1 6 ? -80.812 32.125 50 1 32.44 6 ASP B CA 1
ATOM 1354 C C . ASP B 1 6 ? -79.562 31.297 49.906 1 32.44 6 ASP B C 1
ATOM 1356 O O . ASP B 1 6 ? -78.562 31.75 49.344 1 32.44 6 ASP B O 1
ATOM 1360 N N . PRO B 1 7 ? -79 30.656 50.969 1 24.78 7 PRO B N 1
ATOM 1361 C CA . PRO B 1 7 ? -77.562 30.219 51.094 1 24.78 7 PRO B CA 1
ATOM 1362 C C . PRO B 1 7 ? -77.188 29.188 50.031 1 24.78 7 PRO B C 1
ATOM 1364 O O . PRO B 1 7 ? -76.062 28.688 50.062 1 24.78 7 PRO B O 1
ATOM 1367 N N . ARG B 1 8 ? -78.312 28.5 49.438 1 28.02 8 ARG B N 1
ATOM 1368 C CA . ARG B 1 8 ? -78 27.141 49 1 28.02 8 ARG B CA 1
ATOM 1369 C C . ARG B 1 8 ? -77 27.156 47.812 1 28.02 8 ARG B C 1
ATOM 1371 O O . ARG B 1 8 ? -76.875 26.156 47.094 1 28.02 8 ARG B O 1
ATOM 1378 N N . GLN B 1 9 ? -76.562 28.344 47.281 1 23.77 9 GLN B N 1
ATOM 1379 C CA . GLN B 1 9 ? -76.062 28.219 45.906 1 23.77 9 GLN B CA 1
ATOM 1380 C C . GLN B 1 9 ? -74.875 27.25 45.812 1 23.77 9 GLN B C 1
ATOM 1382 O O . GLN B 1 9 ? -73.812 27.531 46.312 1 23.77 9 GLN B O 1
ATOM 1387 N N . ASN B 1 10 ? -75.125 26 46.25 1 25.56 10 ASN B N 1
ATOM 1388 C CA . ASN B 1 10 ? -74.062 24.969 46.25 1 25.56 10 ASN B CA 1
ATOM 1389 C C . ASN B 1 10 ? -73.375 24.844 44.875 1 25.56 10 ASN B C 1
ATOM 1391 O O . ASN B 1 10 ? -74.062 24.609 43.875 1 25.56 10 ASN B O 1
ATOM 1395 N N . ARG B 1 11 ? -72.25 25.531 44.625 1 24.62 11 ARG B N 1
ATOM 1396 C CA . ARG B 1 11 ? -71.375 25.672 43.5 1 24.62 11 ARG B CA 1
ATOM 1397 C C . ARG B 1 11 ? -70.875 24.328 43.031 1 24.62 11 ARG B C 1
ATOM 1399 O O . ARG B 1 11 ? -70.062 23.656 43.75 1 24.62 11 ARG B O 1
ATOM 1406 N N . GLN B 1 12 ? -71.688 23.391 42.594 1 24.92 12 GLN B N 1
ATOM 1407 C CA . GLN B 1 12 ? -71.188 22.125 42.125 1 24.92 12 GLN B CA 1
ATOM 1408 C C . GLN B 1 12 ? -70.125 22.312 41.031 1 24.92 12 GLN B C 1
ATOM 1410 O O . GLN B 1 12 ? -70.438 22.781 39.938 1 24.92 12 GLN B O 1
ATOM 1415 N N . ASN B 1 13 ? -69 22.906 41.312 1 23.8 13 ASN B N 1
ATOM 1416 C CA . ASN B 1 13 ? -67.875 23.109 40.406 1 23.8 13 ASN B CA 1
ATOM 1417 C C . ASN B 1 13 ? -67.438 21.812 39.719 1 23.8 13 ASN B C 1
ATOM 1419 O O . ASN B 1 13 ? -67.062 20.844 40.344 1 23.8 13 ASN B O 1
ATOM 1423 N N . GLN B 1 14 ? -68.188 21.438 38.625 1 24.36 14 GLN B N 1
ATOM 1424 C CA . GLN B 1 14 ? -67.875 20.312 37.719 1 24.36 14 GLN B CA 1
ATOM 1425 C C . GLN B 1 14 ? -66.438 20.359 37.25 1 24.36 14 GLN B C 1
ATOM 1427 O O . GLN B 1 14 ? -66 21.328 36.656 1 24.36 14 GLN B O 1
ATOM 1432 N N . ASN B 1 15 ? -65.562 19.828 38.062 1 25.42 15 ASN B N 1
ATOM 1433 C CA . ASN B 1 15 ? -64.125 19.609 37.75 1 25.42 15 ASN B CA 1
ATOM 1434 C C . ASN B 1 15 ? -63.969 18.906 36.406 1 25.42 15 ASN B C 1
ATOM 1436 O O . ASN B 1 15 ? -64.375 17.75 36.219 1 25.42 15 ASN B O 1
ATOM 1440 N N . GLN B 1 16 ? -64.375 19.547 35.281 1 23.94 16 GLN B N 1
ATOM 1441 C CA . GLN B 1 16 ? -64.062 18.969 33.969 1 23.94 16 GLN B CA 1
ATOM 1442 C C . GLN B 1 16 ? -62.625 18.5 33.875 1 23.94 16 GLN B C 1
ATOM 1444 O O . GLN B 1 16 ? -61.688 19.281 34.125 1 23.94 16 GLN B O 1
ATOM 1449 N N . ARG B 1 17 ? -62.375 17.188 34.125 1 26.86 17 ARG B N 1
ATOM 1450 C CA . ARG B 1 17 ? -61.1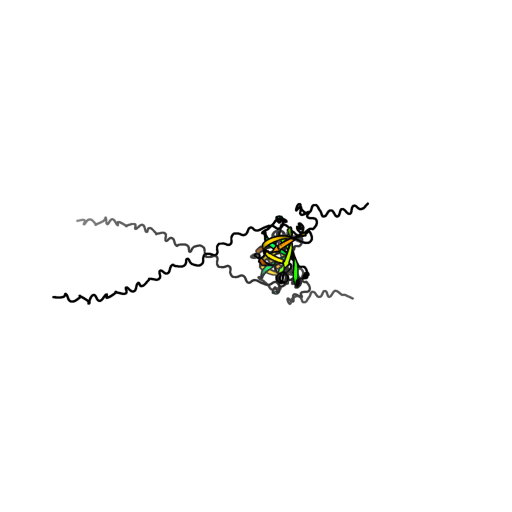56 16.422 33.906 1 26.86 17 ARG B CA 1
ATOM 1451 C C . ARG B 1 17 ? -60.594 16.734 32.531 1 26.86 17 ARG B C 1
ATOM 1453 O O . ARG B 1 17 ? -61.219 16.438 31.5 1 26.86 17 ARG B O 1
ATOM 1460 N N . ASN B 1 18 ? -60.156 18 32.281 1 24.09 18 ASN B N 1
ATOM 1461 C CA . ASN B 1 18 ? -59.438 18.281 31.062 1 24.09 18 ASN B CA 1
ATOM 1462 C C . ASN B 1 18 ? -58.406 17.188 30.734 1 24.09 18 ASN B C 1
ATOM 1464 O O . ASN B 1 18 ? -57.438 16.969 31.469 1 24.09 18 ASN B O 1
ATOM 1468 N N . THR B 1 19 ? -58.875 15.977 30.375 1 28.16 19 THR B N 1
ATOM 1469 C CA . THR B 1 19 ? -58 14.992 29.781 1 28.16 19 THR B CA 1
ATOM 1470 C C . THR B 1 19 ? -57.094 15.641 28.75 1 28.16 19 THR B C 1
ATOM 1472 O O . THR B 1 19 ? -57.562 16.156 27.734 1 28.16 19 THR B O 1
ATOM 1475 N N . SER B 1 20 ? -56.219 16.531 29.25 1 28.12 20 SER B N 1
ATOM 1476 C CA . SER B 1 20 ? -55.188 17.031 28.344 1 28.12 20 SER B CA 1
ATOM 1477 C C . SER B 1 20 ? -54.594 15.922 27.484 1 28.12 20 SER B C 1
ATOM 1479 O O . SER B 1 20 ? -54.094 14.914 28 1 28.12 20 SER B O 1
ATOM 1481 N N . GLY B 1 21 ? -55.375 15.469 26.484 1 30.8 21 GLY B N 1
ATOM 1482 C CA . GLY B 1 21 ? -54.75 14.617 25.484 1 30.8 21 GLY B CA 1
ATOM 1483 C C . GLY B 1 21 ? -53.344 15.031 25.156 1 30.8 21 GLY B C 1
ATOM 1484 O O . GLY B 1 21 ? -53.094 16.203 24.828 1 30.8 21 GLY B O 1
ATOM 1485 N N . ALA B 1 22 ? -52.406 14.5 25.875 1 32.94 22 ALA B N 1
ATOM 1486 C CA . ALA B 1 22 ? -51 14.656 25.562 1 32.94 22 ALA B CA 1
ATOM 1487 C C . ALA B 1 22 ? -50.75 14.547 24.062 1 32.94 22 ALA B C 1
ATOM 1489 O O . ALA B 1 22 ? -51.094 13.539 23.438 1 32.94 22 ALA B O 1
ATOM 1490 N N . ARG B 1 23 ? -51.125 15.656 23.375 1 36.84 23 ARG B N 1
ATOM 1491 C CA . ARG B 1 23 ? -50.656 15.656 21.984 1 36.84 23 ARG B CA 1
ATOM 1492 C C . ARG B 1 23 ? -49.219 15.148 21.891 1 36.84 23 ARG B C 1
ATOM 1494 O O . ARG B 1 23 ? -48.344 15.656 22.578 1 36.84 23 ARG B O 1
ATOM 1501 N N . PHE B 1 24 ? -49.031 13.828 21.781 1 32.66 24 PHE B N 1
ATOM 1502 C CA . PHE B 1 24 ? -47.719 13.305 21.344 1 32.66 24 PHE B CA 1
ATOM 1503 C C . PHE B 1 24 ? -47.156 14.172 20.234 1 32.66 24 PHE B C 1
ATOM 1505 O O . PHE B 1 24 ? -47.75 14.289 19.156 1 32.66 24 PHE B O 1
ATOM 1512 N N . ASN B 1 25 ? -46.719 15.398 20.547 1 36.47 25 ASN B N 1
ATOM 1513 C CA . ASN B 1 25 ? -45.906 15.992 19.469 1 36.47 25 ASN B CA 1
ATOM 1514 C C . ASN B 1 25 ? -44.906 15 18.906 1 36.47 25 ASN B C 1
ATOM 1516 O O . ASN B 1 25 ? -44 14.547 19.625 1 36.47 25 ASN B O 1
ATOM 1520 N N . PRO B 1 26 ? -45.25 14.266 17.953 1 33.44 26 PRO B N 1
ATOM 1521 C CA . PRO B 1 26 ? -44.156 13.445 17.422 1 33.44 26 PRO B CA 1
ATOM 1522 C C . PRO B 1 26 ? -42.844 14.195 17.328 1 33.44 26 PRO B C 1
ATOM 1524 O O . PRO B 1 26 ? -42.781 15.281 16.75 1 33.44 26 PRO B O 1
ATOM 1527 N N . GLN B 1 27 ? -42.094 14.234 18.484 1 34.38 27 GLN B N 1
ATOM 1528 C CA . GLN B 1 27 ? -40.719 14.719 18.281 1 34.38 27 GLN B CA 1
ATOM 1529 C C . GLN B 1 27 ? -40.188 14.297 16.906 1 34.38 27 GLN B C 1
ATOM 1531 O O . GLN B 1 27 ? -40.406 13.156 16.484 1 34.38 27 GLN B O 1
ATOM 1536 N N . ASN B 1 28 ? -40.156 15.297 15.977 1 38.38 28 ASN B N 1
ATOM 1537 C CA . ASN B 1 28 ? -39.469 14.969 14.727 1 38.38 28 ASN B CA 1
ATOM 1538 C C . ASN B 1 28 ? -38.344 13.938 14.945 1 38.38 28 ASN B C 1
ATOM 1540 O O . ASN B 1 28 ? -37.469 14.133 15.797 1 38.38 28 ASN B O 1
ATOM 1544 N N . PRO B 1 29 ? -38.5 12.68 14.656 1 36.88 29 PRO B N 1
ATOM 1545 C CA . PRO B 1 29 ? -37.406 11.719 14.805 1 36.88 29 PRO B CA 1
ATOM 1546 C C . PRO B 1 29 ? -36.031 12.383 14.734 1 36.88 29 PRO B C 1
ATOM 1548 O O . PRO B 1 29 ? -35.906 13.523 14.273 1 36.88 29 PRO B O 1
ATOM 1551 N N . GLN B 1 30 ? -34.969 11.617 15.125 1 37.72 30 GLN B N 1
ATOM 1552 C CA . GLN B 1 30 ? -33.531 11.883 15.125 1 37.72 30 GLN B CA 1
ATOM 1553 C C . GLN B 1 30 ? -33.125 12.633 13.867 1 37.72 30 GLN B C 1
ATOM 1555 O O . GLN B 1 30 ? -33.469 12.242 12.758 1 37.72 30 GLN B O 1
ATOM 1560 N N . GLY B 1 31 ? -33.062 13.945 13.859 1 39.88 31 GLY B N 1
ATOM 1561 C CA . GLY B 1 31 ? -32.469 14.727 12.789 1 39.88 31 GLY B CA 1
ATOM 1562 C C . GLY B 1 31 ? -31.469 13.945 11.961 1 39.88 31 GLY B C 1
ATOM 1563 O O . GLY B 1 31 ? -30.703 13.133 12.5 1 39.88 31 GLY B O 1
ATOM 1564 N N . ARG B 1 32 ? -31.812 13.383 10.805 1 46.66 32 ARG B N 1
ATOM 1565 C CA . ARG B 1 32 ? -30.766 12.812 9.953 1 46.66 32 ARG B CA 1
ATOM 1566 C C . ARG B 1 32 ? -29.422 13.453 10.242 1 46.66 32 ARG B C 1
ATOM 1568 O O . ARG B 1 32 ? -29.312 14.672 10.352 1 46.66 32 ARG B O 1
ATOM 1575 N N . PRO B 1 33 ? -28.578 12.828 10.93 1 48.5 33 PRO B N 1
ATOM 1576 C CA . PRO B 1 33 ? -27.297 13.516 11.086 1 48.5 33 PRO B CA 1
ATOM 1577 C C . PRO B 1 33 ? -26.984 14.453 9.922 1 48.5 33 PRO B C 1
ATOM 1579 O O . PRO B 1 33 ? -27.266 14.125 8.766 1 48.5 33 PRO B O 1
ATOM 1582 N N . GLU B 1 34 ? -27.219 15.727 10.039 1 50.56 34 GLU B N 1
ATOM 1583 C CA . GLU B 1 34 ? -26.75 16.625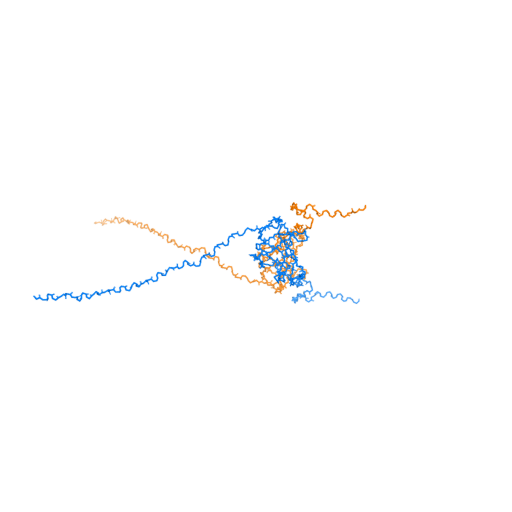 8.977 1 50.56 34 GLU B CA 1
ATOM 1584 C C . GLU B 1 34 ? -25.578 16.016 8.211 1 50.56 34 GLU B C 1
ATOM 1586 O O . GLU B 1 34 ? -24.672 15.438 8.812 1 50.56 34 GLU B O 1
ATOM 1591 N N . PRO B 1 35 ? -25.906 15.656 6.984 1 51.31 35 PRO B N 1
ATOM 1592 C CA . PRO B 1 35 ? -24.703 15.18 6.297 1 51.31 35 PRO B CA 1
ATOM 1593 C C . PRO B 1 35 ? -23.453 15.969 6.676 1 51.31 35 PRO B C 1
ATOM 1595 O O . PRO B 1 35 ? -23.516 17.188 6.887 1 51.31 35 PRO B O 1
ATOM 1598 N N . PRO B 1 36 ? -22.562 15.391 7.312 1 53.25 36 PRO B N 1
ATOM 1599 C CA . PRO B 1 36 ? -21.359 16.141 7.656 1 53.25 36 PRO B CA 1
ATOM 1600 C C . PRO B 1 36 ? -20.969 17.172 6.59 1 53.25 36 PRO B C 1
ATOM 1602 O O . PRO B 1 36 ? -21.234 16.953 5.402 1 53.25 36 PRO B O 1
ATOM 1605 N N . ILE B 1 37 ? -21.125 18.438 6.82 1 56.06 37 ILE B N 1
ATOM 1606 C CA . ILE B 1 37 ? -20.594 19.438 5.902 1 56.06 37 ILE B CA 1
ATOM 1607 C C . ILE B 1 37 ? -19.406 18.859 5.152 1 56.06 37 ILE B C 1
ATOM 1609 O O . ILE B 1 37 ? -18.453 18.359 5.766 1 56.06 37 ILE B O 1
ATOM 1613 N N . PRO B 1 38 ? -19.625 18.719 3.943 1 59.28 38 PRO B N 1
ATOM 1614 C CA . PRO B 1 38 ? -18.484 18.172 3.199 1 59.28 38 PRO B CA 1
ATOM 1615 C C . PRO B 1 38 ? -17.172 18.859 3.539 1 59.28 38 PRO B C 1
ATOM 1617 O O . PRO B 1 38 ? -17.078 20.078 3.521 1 59.28 38 PRO B O 1
ATOM 1620 N N . GLU B 1 39 ? -16.406 18.234 4.285 1 73.31 39 GLU B N 1
ATOM 1621 C CA . GLU B 1 39 ? -15.109 18.812 4.629 1 73.31 39 GLU B CA 1
ATOM 1622 C C . GLU B 1 39 ? -14.219 18.953 3.396 1 73.31 39 GLU B C 1
ATOM 1624 O O . GLU B 1 39 ? -14.18 18.062 2.551 1 73.31 39 GLU B O 1
ATOM 1629 N N . VAL B 1 40 ? -13.781 20.219 3.156 1 81.56 40 VAL B N 1
ATOM 1630 C CA . VAL B 1 40 ? -12.828 20.453 2.076 1 81.56 40 VAL B CA 1
ATOM 1631 C C . VAL B 1 40 ? -11.562 19.641 2.309 1 81.56 40 VAL B C 1
ATOM 1633 O O . VAL B 1 40 ? -10.953 19.719 3.379 1 81.56 40 VAL B O 1
ATOM 1636 N N . VAL B 1 41 ? -11.297 18.844 1.41 1 90.62 41 VAL B N 1
ATOM 1637 C CA . VAL B 1 41 ? -10.078 18.047 1.474 1 90.62 41 VAL B CA 1
ATOM 1638 C C . VAL B 1 41 ? -8.914 18.859 0.896 1 90.62 41 VAL B C 1
ATOM 1640 O O . VAL B 1 41 ? -9.055 19.5 -0.142 1 90.62 41 VAL B O 1
ATOM 1643 N N . ASN B 1 42 ? -7.805 18.891 1.545 1 95.75 42 ASN B N 1
ATOM 1644 C CA . ASN B 1 42 ? -6.609 19.609 1.116 1 95.75 42 ASN B CA 1
ATOM 1645 C C . ASN B 1 42 ? -5.535 18.641 0.612 1 95.75 42 ASN B C 1
ATOM 1647 O O . ASN B 1 42 ? -5.398 17.531 1.124 1 95.75 42 ASN B O 1
ATOM 1651 N N . TRP B 1 43 ? -4.879 19.172 -0.429 1 96.06 43 TRP B N 1
ATOM 1652 C CA . TRP B 1 43 ? -3.623 18.516 -0.802 1 96.06 43 TRP B CA 1
ATOM 1653 C C . TRP B 1 43 ? -2.451 19.141 -0.041 1 96.06 43 TRP B C 1
ATOM 1655 O O . TRP B 1 43 ? -2.451 20.328 0.254 1 96.06 43 TRP B O 1
ATOM 1665 N N . ILE B 1 44 ? -1.484 18.312 0.176 1 97.25 44 ILE B N 1
ATOM 1666 C CA . ILE B 1 44 ? -0.34 18.766 0.957 1 97.25 44 ILE B CA 1
ATOM 1667 C C . ILE B 1 44 ? 0.353 19.906 0.23 1 97.25 44 ILE B C 1
ATOM 1669 O O . ILE B 1 44 ? 0.769 20.891 0.857 1 97.25 44 ILE B O 1
ATOM 1673 N N . LYS B 1 45 ? 0.354 19.875 -1.062 1 96.19 45 LYS B N 1
ATOM 1674 C CA . LYS B 1 45 ? 1.025 20.922 -1.831 1 96.19 45 LYS B CA 1
ATOM 1675 C C . LYS B 1 45 ? 0.357 22.266 -1.618 1 96.19 45 LYS B C 1
ATOM 1677 O O . LYS B 1 45 ? 0.975 23.312 -1.842 1 96.19 45 LYS B O 1
ATOM 1682 N N . ASP B 1 46 ? -0.844 22.281 -1.252 1 95.81 46 ASP B N 1
ATOM 1683 C CA . ASP B 1 46 ? -1.614 23.516 -1.145 1 95.81 46 ASP B CA 1
ATOM 1684 C C . ASP B 1 46 ? -1.5 24.109 0.256 1 95.81 46 ASP B C 1
ATOM 1686 O O . ASP B 1 46 ? -2.021 25.203 0.517 1 95.81 46 ASP B O 1
ATOM 1690 N N . LEU B 1 47 ? -0.808 23.438 1.117 1 95.94 47 LEU B N 1
ATOM 1691 C CA . LEU B 1 47 ? -0.631 23.953 2.469 1 95.94 47 LEU B CA 1
ATOM 1692 C C . LEU B 1 47 ? 0.284 25.172 2.465 1 95.94 47 LEU B C 1
ATOM 1694 O O . LEU B 1 47 ? 1.253 25.219 1.704 1 95.94 47 LEU B O 1
ATOM 1698 N N . LYS B 1 48 ? -0.086 26.094 3.299 1 93.44 48 LYS B N 1
ATOM 1699 C CA . LYS B 1 48 ? 0.685 27.312 3.535 1 93.44 48 LYS B CA 1
ATOM 1700 C C . LYS B 1 48 ? 0.891 27.562 5.027 1 93.44 48 LYS B C 1
ATOM 1702 O O . LYS B 1 48 ? 0.287 26.875 5.859 1 93.44 48 LYS B O 1
ATOM 1707 N N . LEU B 1 49 ? 1.774 28.438 5.293 1 92.69 49 LEU B N 1
ATOM 1708 C CA . LEU B 1 49 ? 1.987 28.781 6.695 1 92.69 49 LEU B CA 1
ATOM 1709 C C . LEU B 1 49 ? 0.698 29.297 7.328 1 92.69 49 LEU B C 1
ATOM 1711 O O . LEU B 1 49 ? 0.469 29.094 8.523 1 92.69 49 LEU B O 1
ATOM 1715 N N . THR B 1 50 ? -0.256 29.797 6.5 1 90.69 50 THR B N 1
ATOM 1716 C CA . THR B 1 50 ? -1.469 30.453 6.984 1 90.69 50 THR B CA 1
ATOM 1717 C C . THR B 1 50 ? -2.633 29.469 7.02 1 90.69 50 THR B C 1
ATOM 1719 O O . THR B 1 50 ? -3.77 29.844 7.309 1 90.69 50 THR B O 1
ATOM 1722 N N . THR B 1 51 ? -2.346 28.312 6.746 1 93.75 51 THR B N 1
ATOM 1723 C CA . THR B 1 51 ? -3.453 27.359 6.715 1 93.75 51 THR B CA 1
ATOM 1724 C C . THR B 1 51 ? -4 27.125 8.117 1 93.75 51 THR B C 1
ATOM 1726 O O . THR B 1 51 ? -3.277 26.656 9.008 1 93.75 51 THR B O 1
ATOM 1729 N N . LYS B 1 52 ? -5.246 27.375 8.281 1 95.5 52 LYS B N 1
ATOM 1730 C CA . LYS B 1 52 ? -5.863 27.297 9.602 1 95.5 52 LYS B CA 1
ATOM 1731 C C . LYS B 1 52 ? -6.668 26.016 9.758 1 95.5 52 LYS B C 1
ATOM 1733 O O . LYS B 1 52 ? -6.934 25.578 10.883 1 95.5 52 LYS B O 1
ATOM 1738 N N . THR B 1 53 ? -7.184 25.516 8.68 1 95.88 53 THR B N 1
ATOM 1739 C CA . THR B 1 53 ? -7.945 24.281 8.68 1 95.88 53 THR B CA 1
ATOM 1740 C C . THR B 1 53 ? -7.551 23.406 7.484 1 95.88 53 THR B C 1
ATOM 1742 O O . THR B 1 53 ? -7.656 23.844 6.336 1 95.88 53 THR B O 1
ATOM 1745 N N . ALA B 1 54 ? -7.062 22.281 7.773 1 97.56 54 ALA B N 1
ATOM 1746 C CA . ALA B 1 54 ? -6.68 21.344 6.715 1 97.56 54 ALA B CA 1
ATOM 1747 C C . ALA B 1 54 ? -7.25 19.953 6.977 1 97.56 54 ALA B C 1
ATOM 1749 O O . ALA B 1 54 ? -7.188 19.453 8.102 1 97.56 54 ALA B O 1
ATOM 1750 N N . ASN B 1 55 ? -7.891 19.422 6.051 1 97.56 55 ASN B N 1
ATOM 1751 C CA . ASN B 1 55 ? -8.328 18.031 6.016 1 97.56 55 ASN B CA 1
ATOM 1752 C C . ASN B 1 55 ? -7.578 17.234 4.957 1 97.56 55 ASN B C 1
ATOM 1754 O O . ASN B 1 55 ? -7.613 17.578 3.771 1 97.56 55 ASN B O 1
ATOM 1758 N N . LEU B 1 56 ? -6.898 16.188 5.41 1 96.56 56 LEU B N 1
ATOM 1759 C CA . LEU B 1 56 ? -5.996 15.461 4.52 1 96.56 56 LEU B CA 1
ATOM 1760 C C . LEU B 1 56 ? -6.223 13.961 4.633 1 96.56 56 LEU B C 1
ATOM 1762 O O . LEU B 1 56 ? -6.602 13.461 5.691 1 96.56 56 LEU B O 1
ATOM 1766 N N . THR B 1 57 ? -6.043 13.289 3.576 1 94.44 57 THR B N 1
ATOM 1767 C CA . THR B 1 57 ? -5.746 11.859 3.559 1 94.44 57 THR B CA 1
ATOM 1768 C C . THR B 1 57 ? -4.324 11.609 3.07 1 94.44 57 THR B C 1
ATOM 1770 O O . THR B 1 57 ? -3.947 12.047 1.98 1 94.44 57 THR B O 1
ATOM 1773 N N . CYS B 1 58 ? -3.531 10.914 3.902 1 94.38 58 CYS B N 1
ATOM 1774 C CA . CYS B 1 58 ? -2.102 10.805 3.631 1 94.38 58 CYS B CA 1
ATOM 1775 C C . CYS B 1 58 ? -1.541 9.492 4.168 1 94.38 58 CYS B C 1
ATOM 1777 O O . CYS B 1 58 ? -2.221 8.781 4.91 1 94.38 58 CYS B O 1
ATOM 1779 N N . ILE B 1 59 ? -0.403 9.195 3.768 1 92.56 59 ILE B N 1
ATOM 1780 C CA . ILE B 1 59 ? 0.316 8.016 4.246 1 92.56 59 ILE B CA 1
ATOM 1781 C C . ILE B 1 59 ? 1.411 8.445 5.219 1 92.56 59 ILE B C 1
ATOM 1783 O O . ILE B 1 59 ? 2.084 9.453 5.004 1 92.56 59 ILE B O 1
ATOM 1787 N N . CYS B 1 60 ? 1.573 7.668 6.297 1 95.31 60 CYS B N 1
ATOM 1788 C CA . CYS B 1 60 ? 2.707 7.855 7.195 1 95.31 60 CYS B CA 1
ATOM 1789 C C . CYS B 1 60 ? 3.973 7.234 6.613 1 95.31 60 CYS B C 1
ATOM 1791 O O . CYS B 1 60 ? 4.012 6.035 6.344 1 95.31 60 CYS B O 1
ATOM 1793 N N . LEU B 1 61 ? 4.992 8.016 6.434 1 92.5 61 LEU B N 1
ATOM 1794 C CA . LEU B 1 61 ? 6.254 7.523 5.879 1 92.5 61 LEU B CA 1
ATOM 1795 C C . LEU B 1 61 ? 7.234 7.176 6.992 1 92.5 61 LEU B C 1
ATOM 1797 O O . LEU B 1 61 ? 8.18 6.414 6.777 1 92.5 61 LEU B O 1
ATOM 1801 N N . GLY B 1 62 ? 7.023 7.754 8.109 1 94.88 62 GLY B N 1
ATOM 1802 C CA . GLY B 1 62 ? 7.926 7.516 9.227 1 94.88 62 GLY B CA 1
ATOM 1803 C C . GLY B 1 62 ? 7.516 8.234 10.492 1 94.88 62 GLY B C 1
ATOM 1804 O O . GLY B 1 62 ? 6.879 9.289 10.438 1 94.88 62 GLY B O 1
ATOM 1805 N N . VAL B 1 63 ? 7.867 7.609 11.617 1 96.25 63 VAL B N 1
ATOM 1806 C CA . VAL B 1 63 ? 7.594 8.188 12.938 1 96.25 63 VAL B CA 1
ATOM 1807 C C . VAL B 1 63 ? 8.891 8.266 13.742 1 96.25 63 VAL B C 1
ATOM 1809 O O . VAL B 1 63 ? 9.641 7.289 13.812 1 96.25 63 VAL B O 1
ATOM 1812 N N . THR B 1 64 ? 9.086 9.438 14.305 1 95.56 64 THR B N 1
ATOM 1813 C CA . THR B 1 64 ? 10.266 9.578 15.156 1 95.56 64 THR B CA 1
ATOM 1814 C C . THR B 1 64 ? 10.008 9 16.547 1 95.56 64 THR B C 1
ATOM 1816 O O . THR B 1 64 ? 8.867 8.734 16.906 1 95.56 64 THR B O 1
ATOM 1819 N N . ASN B 1 65 ? 11.172 8.867 17.25 1 95.19 65 ASN B N 1
ATOM 1820 C CA . ASN B 1 65 ? 11.016 8.578 18.672 1 95.19 65 ASN B CA 1
ATOM 1821 C C . ASN B 1 65 ? 10.328 9.727 19.406 1 95.19 65 ASN B C 1
ATOM 1823 O O . ASN B 1 65 ? 10.344 10.867 18.938 1 95.19 65 ASN B O 1
AT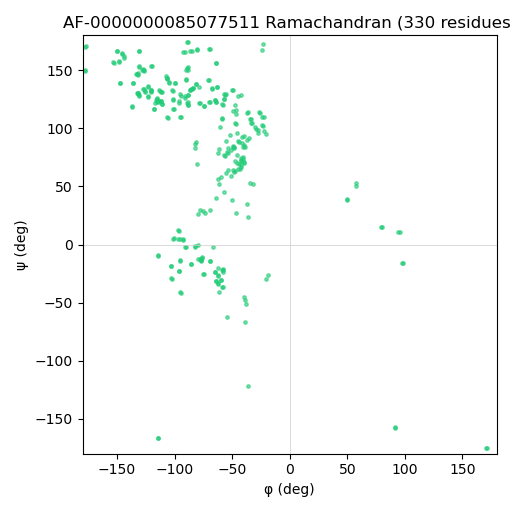OM 1827 N N . ALA B 1 66 ? 9.734 9.281 20.531 1 96.25 66 ALA B N 1
ATOM 1828 C CA . ALA B 1 66 ? 9.062 10.297 21.344 1 96.25 66 ALA B CA 1
ATOM 1829 C C . ALA B 1 66 ? 10.07 11.266 21.953 1 96.25 66 ALA B C 1
ATOM 1831 O O . ALA B 1 66 ? 11.141 10.852 22.406 1 96.25 66 ALA B O 1
ATOM 1832 N N . ILE B 1 67 ? 9.742 12.539 21.844 1 95.38 67 ILE B N 1
ATOM 1833 C CA . ILE B 1 67 ? 10.477 13.586 22.547 1 95.38 67 ILE B CA 1
ATOM 1834 C C . ILE B 1 67 ? 9.703 14.023 23.781 1 95.38 67 ILE B C 1
ATOM 1836 O O . ILE B 1 67 ? 8.523 14.383 23.688 1 95.38 67 ILE B O 1
ATOM 1840 N N . ARG B 1 68 ? 10.383 13.938 24.875 1 95.25 68 ARG B N 1
ATOM 1841 C CA . ARG B 1 68 ? 9.727 14.375 26.094 1 95.25 68 ARG B CA 1
ATOM 1842 C C . ARG B 1 68 ? 9.977 15.852 26.375 1 95.25 68 ARG B C 1
ATOM 1844 O O . ARG B 1 68 ? 11.125 16.297 26.375 1 95.25 68 ARG B O 1
ATOM 1851 N N . THR B 1 69 ? 8.93 16.531 26.547 1 94.12 69 THR B N 1
ATOM 1852 C CA . THR B 1 69 ? 9.055 17.953 26.828 1 94.12 69 THR B CA 1
ATOM 1853 C C . THR B 1 69 ? 9.266 18.203 28.328 1 94.12 69 THR B C 1
ATOM 1855 O O . THR B 1 69 ? 9.141 17.281 29.141 1 94.12 69 THR B O 1
ATOM 1858 N N . THR B 1 70 ? 9.672 19.453 28.609 1 94.56 70 THR B N 1
ATOM 1859 C CA . THR B 1 70 ? 9.945 19.844 29.984 1 94.56 70 THR B CA 1
ATOM 1860 C C . THR B 1 70 ? 8.703 19.688 30.859 1 94.56 70 THR B C 1
ATOM 1862 O O . THR B 1 70 ? 8.805 19.328 32.031 1 94.56 70 THR B O 1
ATOM 1865 N N . ASP B 1 71 ? 7.523 19.859 30.281 1 93.62 71 ASP B N 1
ATOM 1866 C CA . ASP B 1 71 ? 6.258 19.766 31 1 93.62 71 ASP B CA 1
ATOM 1867 C C . ASP B 1 71 ? 5.809 18.312 31.141 1 93.62 71 ASP B C 1
ATOM 1869 O O . ASP B 1 71 ? 4.719 18.047 31.656 1 93.62 71 ASP B O 1
ATOM 1873 N N . GLY B 1 72 ? 6.574 17.391 30.594 1 92.81 72 GLY B N 1
ATOM 1874 C CA . GLY B 1 72 ? 6.305 15.977 30.781 1 92.81 72 GLY B CA 1
ATOM 1875 C C . GLY B 1 72 ? 5.461 15.383 29.656 1 92.81 72 GLY B C 1
ATOM 1876 O O . GLY B 1 72 ? 4.984 14.25 29.781 1 92.81 72 GLY B O 1
ATOM 1877 N N . ASN B 1 73 ? 5.32 16.203 28.625 1 93.44 73 ASN B N 1
ATOM 1878 C CA . ASN B 1 73 ? 4.555 15.688 27.5 1 93.44 73 ASN B CA 1
ATOM 1879 C C . ASN B 1 73 ? 5.449 14.938 26.516 1 93.44 73 ASN B C 1
ATOM 1881 O O . ASN B 1 73 ? 6.652 15.188 26.453 1 93.44 73 ASN B O 1
ATOM 1885 N N . GLU B 1 74 ? 4.758 13.961 25.812 1 95.81 74 GLU B N 1
ATOM 1886 C CA . GLU B 1 74 ? 5.441 13.266 24.734 1 95.81 74 GLU B CA 1
ATOM 1887 C C . GLU B 1 74 ? 5 13.797 23.359 1 95.81 74 GLU B C 1
ATOM 1889 O O . GLU B 1 74 ? 3.805 13.969 23.125 1 95.81 74 GLU B O 1
ATOM 1894 N N . VAL B 1 75 ? 6.055 14.039 22.562 1 96.94 75 VAL B N 1
ATOM 1895 C CA . VAL B 1 75 ? 5.777 14.523 21.219 1 96.94 75 VAL B CA 1
ATOM 1896 C C . VAL B 1 75 ? 6.488 13.641 20.188 1 96.94 75 VAL B C 1
ATOM 1898 O O . VAL B 1 75 ? 7.637 13.25 20.391 1 96.94 75 VAL B O 1
ATOM 1901 N N . ARG B 1 76 ? 5.773 13.258 19.141 1 97.5 76 ARG B N 1
ATOM 1902 C CA . ARG B 1 76 ? 6.355 12.523 18.016 1 97.5 76 ARG B CA 1
ATOM 1903 C C . ARG B 1 76 ? 6.164 13.297 16.719 1 97.5 76 ARG B C 1
ATOM 1905 O O . ARG B 1 76 ? 5.098 13.859 16.469 1 97.5 76 ARG B O 1
ATOM 1912 N N . ASN B 1 77 ? 7.219 13.398 15.977 1 97.75 77 ASN B N 1
ATOM 1913 C CA . ASN B 1 77 ? 7.137 13.906 14.609 1 97.75 77 ASN B CA 1
ATOM 1914 C C . ASN B 1 77 ? 6.824 12.789 13.617 1 97.75 77 ASN B C 1
ATOM 1916 O O . ASN B 1 77 ? 7.426 11.719 13.672 1 97.75 77 ASN B O 1
ATOM 1920 N N . ILE B 1 78 ? 5.902 13.055 12.781 1 97.81 78 ILE B N 1
ATOM 1921 C CA . ILE B 1 78 ? 5.496 12.094 11.758 1 97.81 78 ILE B CA 1
ATOM 1922 C C . ILE B 1 78 ? 5.648 12.727 10.367 1 97.81 78 ILE B C 1
ATOM 1924 O O . ILE B 1 78 ? 5.211 13.852 10.141 1 97.81 78 ILE B O 1
ATOM 1928 N N . VAL B 1 79 ? 6.355 12.008 9.539 1 97.62 79 VAL B N 1
ATOM 1929 C CA . VAL B 1 79 ? 6.414 12.445 8.148 1 97.62 79 VAL B CA 1
ATOM 1930 C C . VAL B 1 79 ? 5.246 11.844 7.367 1 97.62 79 VAL B C 1
ATOM 1932 O O . VAL B 1 79 ? 5.113 10.625 7.277 1 97.62 79 VAL B O 1
ATOM 1935 N N . ILE B 1 80 ? 4.41 12.711 6.801 1 97.44 80 ILE B N 1
ATOM 1936 C CA . ILE B 1 80 ? 3.252 12.227 6.059 1 97.44 80 ILE B CA 1
ATOM 1937 C C . ILE B 1 80 ? 3.33 12.711 4.613 1 97.44 80 ILE B C 1
ATOM 1939 O O . ILE B 1 80 ? 3.982 13.719 4.324 1 97.44 80 ILE B O 1
ATOM 1943 N N . SER B 1 81 ? 2.674 11.922 3.727 1 96.56 81 SER B N 1
ATOM 1944 C CA . SER B 1 81 ? 2.723 12.258 2.307 1 96.56 81 SER B CA 1
ATOM 1945 C C . SER B 1 81 ? 1.429 11.859 1.602 1 96.56 81 SER B C 1
ATOM 1947 O O . SER B 1 81 ? 0.814 10.844 1.941 1 96.56 81 SER B O 1
ATOM 1949 N N . ASP B 1 82 ? 1.042 12.719 0.773 1 92.62 82 ASP B N 1
ATOM 1950 C CA . ASP B 1 82 ? 0.089 12.328 -0.26 1 92.62 82 ASP B CA 1
ATOM 1951 C C . ASP B 1 82 ? 0.717 12.414 -1.649 1 92.62 82 ASP B C 1
ATOM 1953 O O . ASP B 1 82 ? 1.94 12.492 -1.779 1 92.62 82 ASP B O 1
ATOM 1957 N N . LYS B 1 83 ? -0.107 12.359 -2.678 1 89.38 83 LYS B N 1
ATOM 1958 C CA . LYS B 1 83 ? 0.427 12.297 -4.035 1 89.38 83 LYS B CA 1
ATOM 1959 C C . LYS B 1 83 ? 1.091 13.617 -4.426 1 89.38 83 LYS B C 1
ATOM 1961 O O . LYS B 1 83 ? 1.831 13.68 -5.406 1 89.38 83 LYS B O 1
ATOM 1966 N N . THR B 1 84 ? 0.85 14.641 -3.668 1 93.69 84 THR B N 1
ATOM 1967 C CA . THR B 1 84 ? 1.289 15.969 -4.098 1 93.69 84 THR B CA 1
ATOM 1968 C C . THR B 1 84 ? 2.539 16.391 -3.336 1 93.69 84 THR B C 1
ATOM 1970 O O . THR B 1 84 ? 3.248 17.312 -3.762 1 93.69 84 THR B O 1
ATOM 1973 N N . GLY B 1 85 ? 2.857 15.773 -2.178 1 95.44 85 GLY B N 1
ATOM 1974 C CA . GLY B 1 85 ? 4.008 16.172 -1.387 1 95.44 85 GLY B CA 1
ATOM 1975 C C . GLY B 1 85 ? 4.062 15.508 -0.027 1 95.44 85 GLY B C 1
ATOM 1976 O O . GLY B 1 85 ? 3.309 14.562 0.239 1 95.44 85 GLY B O 1
ATOM 1977 N N . ARG B 1 86 ? 5.012 15.906 0.731 1 96.81 86 ARG B N 1
ATOM 1978 C CA . ARG B 1 86 ? 5.16 15.414 2.098 1 96.81 86 ARG B CA 1
ATOM 1979 C C . ARG B 1 86 ? 5.344 16.562 3.078 1 96.81 86 ARG B C 1
ATOM 1981 O O . ARG B 1 86 ? 5.758 17.656 2.689 1 96.81 86 ARG B O 1
ATOM 1988 N N . VAL B 1 87 ? 4.969 16.375 4.27 1 97.94 87 VAL B N 1
ATOM 1989 C CA . VAL B 1 87 ? 5.059 17.391 5.312 1 97.94 87 VAL B CA 1
ATOM 1990 C C . VAL B 1 87 ? 5.184 16.719 6.676 1 97.94 87 VAL B C 1
ATOM 1992 O O . VAL B 1 87 ? 4.781 15.57 6.852 1 97.94 87 VAL B O 1
ATOM 1995 N N . ASN B 1 88 ? 5.746 17.453 7.621 1 98.06 88 ASN B N 1
ATOM 1996 C CA . ASN B 1 88 ? 5.812 16.969 9 1 98.06 88 ASN B CA 1
ATOM 1997 C C . ASN B 1 88 ? 4.5 17.203 9.734 1 98.06 88 ASN B C 1
ATOM 1999 O O . ASN B 1 88 ? 3.877 18.25 9.594 1 98.06 88 ASN B O 1
ATOM 2003 N N . LEU B 1 89 ? 4.137 16.234 10.469 1 98.5 89 LEU B N 1
ATOM 2004 C CA . LEU B 1 89 ? 3.047 16.297 11.438 1 98.5 89 LEU B CA 1
ATOM 2005 C C . LEU B 1 89 ? 3.568 16.109 12.859 1 98.5 89 LEU B C 1
ATOM 2007 O O . LEU B 1 89 ? 4.293 15.141 13.133 1 98.5 89 LEU B O 1
ATOM 2011 N N . SER B 1 90 ? 3.262 17.016 13.68 1 98 90 SER B N 1
ATOM 2012 C CA . SER B 1 90 ? 3.631 16.875 15.086 1 98 90 SER B CA 1
ATOM 2013 C C . SER B 1 90 ? 2.479 16.312 15.906 1 98 90 SER B C 1
ATOM 2015 O O . SER B 1 90 ? 1.411 16.922 16 1 98 90 SER B O 1
ATOM 2017 N N . MET B 1 91 ? 2.727 15.258 16.547 1 96.94 91 MET B N 1
ATOM 2018 C CA . MET B 1 91 ? 1.681 14.602 17.328 1 96.94 91 MET B CA 1
ATOM 2019 C C . MET B 1 91 ? 2.021 14.625 18.812 1 96.94 91 MET B C 1
ATOM 2021 O O . MET B 1 91 ? 3.061 14.102 19.219 1 96.94 91 MET B O 1
ATOM 2025 N N . TRP B 1 92 ? 1.073 15.195 19.547 1 93.75 92 TRP B N 1
ATOM 2026 C CA . TRP B 1 92 ? 1.248 15.289 20.984 1 93.75 92 TRP B CA 1
ATOM 2027 C C . TRP B 1 92 ? 0.472 14.195 21.703 1 93.75 92 TRP B C 1
ATOM 2029 O O . TRP B 1 92 ? -0.649 13.859 21.312 1 93.75 92 TRP B O 1
ATOM 2039 N N . GLY B 1 93 ? 1.166 13.664 22.719 1 92.12 93 GLY B N 1
ATOM 2040 C CA . GLY B 1 93 ? 0.496 12.68 23.547 1 92.12 93 GLY B CA 1
ATOM 2041 C C . GLY B 1 93 ? 0.686 11.258 23.078 1 92.12 93 GLY B C 1
ATOM 2042 O O . GLY B 1 93 ? 1.575 10.977 22.266 1 92.12 93 GLY B O 1
ATOM 2043 N N . GLU B 1 94 ? -0.227 10.445 23.484 1 88.12 94 GLU B N 1
ATOM 2044 C CA . GLU B 1 94 ? -0.027 9.008 23.312 1 88.12 94 GLU B CA 1
ATOM 2045 C C . GLU B 1 94 ? -0.478 8.555 21.922 1 88.12 94 GLU B C 1
ATOM 2047 O O . GLU B 1 94 ? -0.059 7.5 21.438 1 88.12 94 GLU B O 1
ATOM 2052 N N . LEU B 1 95 ? -1.246 9.375 21.25 1 88.44 95 LEU B N 1
ATOM 2053 C CA . LEU B 1 95 ? -1.778 8.992 19.938 1 88.44 95 LEU B CA 1
ATOM 2054 C C . LEU B 1 95 ? -0.655 8.805 18.938 1 88.44 95 LEU B C 1
ATOM 2056 O O . LEU B 1 95 ? -0.75 7.957 18.047 1 88.44 95 LEU B O 1
ATOM 2060 N N . GLY B 1 96 ? 0.383 9.57 19.125 1 91.88 96 GLY B N 1
ATOM 2061 C CA . GLY B 1 96 ? 1.511 9.453 18.219 1 91.88 96 GLY B CA 1
ATOM 2062 C C . GLY B 1 96 ? 2.162 8.086 18.25 1 91.88 96 GLY B C 1
ATOM 2063 O O . GLY B 1 96 ? 2.742 7.645 17.266 1 91.88 96 GLY B O 1
ATOM 2064 N N . GLY B 1 97 ? 2.008 7.43 19.391 1 92.62 97 GLY B N 1
ATOM 2065 C CA . GLY B 1 97 ? 2.611 6.117 19.547 1 92.62 97 GLY B CA 1
ATOM 2066 C C . GLY B 1 97 ? 1.852 5.023 18.812 1 92.62 97 GLY B C 1
ATOM 2067 O O . GLY B 1 97 ? 2.365 3.916 18.641 1 92.62 97 GLY B O 1
ATOM 2068 N N . LEU B 1 98 ? 0.679 5.348 18.359 1 92.62 98 LEU B N 1
ATOM 2069 C CA . LEU B 1 98 ? -0.165 4.355 17.703 1 92.62 98 LEU B CA 1
ATOM 2070 C C . LEU B 1 98 ? 0.013 4.41 16.188 1 92.62 98 LEU B C 1
ATOM 2072 O O . LEU B 1 98 ? -0.446 3.516 15.477 1 92.62 98 LEU B O 1
ATOM 2076 N N . VAL B 1 99 ? 0.616 5.434 15.719 1 93.75 99 VAL B N 1
ATOM 2077 C CA . VAL B 1 99 ? 0.809 5.605 14.289 1 93.75 99 VAL B CA 1
ATOM 2078 C C . VAL B 1 99 ? 2.059 4.852 13.836 1 93.75 99 VAL B C 1
ATOM 2080 O O . VAL B 1 99 ? 3.092 4.895 14.508 1 93.75 99 VAL B O 1
ATOM 2083 N N . ARG B 1 100 ? 1.922 4.125 12.703 1 90.19 100 ARG B N 1
ATOM 2084 C CA . ARG B 1 100 ? 3.039 3.379 12.133 1 90.19 100 ARG B CA 1
ATOM 2085 C C . ARG B 1 100 ? 3.244 3.738 10.664 1 90.19 100 ARG B C 1
ATOM 2087 O O . ARG B 1 100 ? 2.307 4.164 9.984 1 90.19 100 ARG B O 1
ATOM 2094 N N . GLU B 1 101 ? 4.543 3.631 10.297 1 89 101 GLU B N 1
ATOM 2095 C CA . GLU B 1 101 ? 4.844 3.777 8.875 1 89 101 GLU B CA 1
ATOM 2096 C C . GLU B 1 101 ? 3.93 2.898 8.023 1 89 101 GLU B C 1
ATOM 2098 O O . GLU B 1 101 ? 3.68 1.74 8.367 1 89 101 GLU B O 1
ATOM 2103 N N . GLY B 1 102 ? 3.395 3.5 6.984 1 86.56 102 GLY B N 1
ATOM 2104 C CA . GLY B 1 102 ? 2.506 2.768 6.094 1 86.56 102 GLY B CA 1
ATOM 2105 C C . GLY B 1 102 ? 1.037 2.992 6.402 1 86.56 102 GLY B C 1
ATOM 2106 O O . GLY B 1 102 ? 0.172 2.676 5.582 1 86.56 102 GLY B O 1
ATOM 2107 N N . ASP B 1 103 ? 0.715 3.512 7.539 1 88.88 103 ASP B N 1
ATOM 2108 C CA . ASP B 1 103 ? -0.674 3.807 7.879 1 88.88 103 ASP B CA 1
ATOM 2109 C C . ASP B 1 103 ? -1.255 4.863 6.941 1 88.88 103 ASP B C 1
ATOM 2111 O O . ASP B 1 103 ? -0.587 5.844 6.613 1 88.88 103 ASP B O 1
ATOM 2115 N N . ILE B 1 104 ? -2.418 4.641 6.484 1 91.25 104 ILE B N 1
ATOM 2116 C CA . ILE B 1 104 ? -3.174 5.695 5.82 1 91.25 104 ILE B CA 1
ATOM 2117 C C . ILE B 1 104 ? -3.977 6.484 6.855 1 91.25 104 ILE B C 1
ATOM 2119 O O . ILE B 1 104 ? -4.781 5.91 7.594 1 91.25 104 ILE B O 1
ATOM 2123 N N . LEU B 1 105 ? -3.742 7.723 6.895 1 95 105 LEU B N 1
ATOM 2124 C CA . LEU B 1 105 ? -4.312 8.578 7.934 1 95 105 LEU B CA 1
ATOM 2125 C C . LEU B 1 105 ? -5.312 9.562 7.336 1 95 105 LEU B C 1
ATOM 2127 O O . LEU B 1 105 ? -5.074 10.125 6.27 1 95 105 LEU B O 1
ATOM 2131 N N . LYS B 1 106 ? -6.402 9.656 7.934 1 95.88 106 LYS B N 1
ATOM 2132 C CA . LYS B 1 106 ? -7.336 10.758 7.699 1 95.88 106 LYS B CA 1
ATOM 2133 C C . LYS B 1 106 ? -7.242 11.805 8.805 1 95.88 106 LYS B C 1
ATOM 2135 O O . LYS B 1 106 ? -7.477 11.5 9.977 1 95.88 106 LYS B O 1
ATOM 2140 N N . ILE B 1 107 ? -6.855 12.945 8.43 1 97.31 107 ILE B N 1
ATOM 2141 C CA . ILE B 1 107 ? -6.633 14.047 9.367 1 97.31 107 ILE B CA 1
ATOM 2142 C C . ILE B 1 107 ? -7.684 15.133 9.148 1 97.31 107 ILE B C 1
ATOM 2144 O O . ILE B 1 107 ? -7.898 15.578 8.023 1 97.31 107 ILE B O 1
ATOM 2148 N N . GLN B 1 108 ? -8.258 15.531 10.258 1 97.19 108 GLN B N 1
ATOM 2149 C CA . GLN B 1 108 ? -9.289 16.562 10.188 1 97.19 108 GLN B CA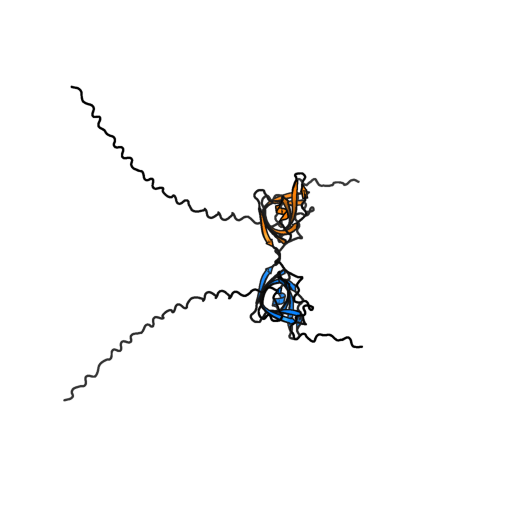 1
ATOM 2150 C C . GLN B 1 108 ? -8.93 17.766 11.062 1 97.19 108 GLN B C 1
ATOM 2152 O O . GLN B 1 108 ? -8.461 17.594 12.195 1 97.19 108 GLN B O 1
ATOM 2157 N N . ARG B 1 109 ? -9.148 18.969 10.484 1 97.44 109 ARG B N 1
ATOM 2158 C CA . ARG B 1 109 ? -9.008 20.25 11.164 1 97.44 109 ARG B CA 1
ATOM 2159 C C . ARG B 1 109 ? -7.605 20.422 11.734 1 97.44 109 ARG B C 1
ATOM 2161 O O . ARG B 1 109 ? -7.445 20.734 12.914 1 97.44 109 ARG B O 1
ATOM 2168 N N . ALA B 1 110 ? -6.684 20.203 10.922 1 98.12 110 ALA B N 1
ATOM 2169 C CA . ALA B 1 110 ? -5.293 20.516 11.242 1 98.12 110 ALA B CA 1
ATOM 2170 C C . ALA B 1 110 ? -4.926 21.922 10.812 1 98.12 110 ALA B C 1
ATOM 2172 O O . ALA B 1 110 ? -5.695 22.594 10.109 1 98.12 110 ALA B O 1
ATOM 2173 N N . TYR B 1 111 ? -3.812 22.406 11.305 1 97.56 111 TYR B N 1
ATOM 2174 C CA . TYR B 1 111 ? -3.309 23.734 10.93 1 97.56 111 TYR B CA 1
ATOM 2175 C C . TYR B 1 111 ? -1.786 23.734 10.859 1 97.56 111 TYR B C 1
ATOM 2177 O O . TYR B 1 111 ? -1.134 22.812 11.352 1 97.56 111 TYR B O 1
ATOM 2185 N N . THR B 1 112 ? -1.261 24.719 10.172 1 97.5 112 THR B N 1
ATOM 2186 C CA . THR B 1 112 ? 0.183 24.75 9.961 1 97.5 112 THR B CA 1
ATOM 2187 C C . THR B 1 112 ? 0.838 25.828 10.812 1 97.5 112 THR B C 1
ATOM 2189 O O . THR B 1 112 ? 0.236 26.859 11.078 1 97.5 112 THR B O 1
ATOM 2192 N N . LYS B 1 113 ? 2.002 25.531 11.289 1 96.44 113 LYS B N 1
ATOM 2193 C CA . LYS B 1 113 ? 2.9 26.469 11.977 1 96.44 113 LYS B CA 1
ATOM 2194 C C . LYS B 1 113 ? 4.359 26.141 11.672 1 96.44 113 LYS B C 1
ATOM 2196 O O . LYS B 1 113 ? 4.664 25.109 11.078 1 96.44 113 LYS B O 1
ATOM 2201 N N . LEU B 1 114 ? 5.156 27.062 11.977 1 94.25 114 LEU B N 1
ATOM 2202 C CA . LEU B 1 114 ? 6.586 26.766 11.891 1 94.25 114 LEU B CA 1
ATOM 2203 C C . LEU B 1 114 ? 7.094 26.188 13.211 1 94.25 114 LEU B C 1
ATOM 2205 O O . LEU B 1 114 ? 6.766 26.688 14.281 1 94.25 114 LEU B O 1
ATOM 2209 N N . PHE B 1 115 ? 7.723 25.156 13.164 1 93.5 115 PHE B N 1
ATOM 2210 C CA . PHE B 1 115 ? 8.5 24.594 14.266 1 93.5 115 PHE B CA 1
ATOM 2211 C C . PHE B 1 115 ? 9.977 24.516 13.898 1 93.5 115 PHE B C 1
ATOM 2213 O O . PHE B 1 115 ? 10.359 23.781 12.984 1 93.5 115 PHE B O 1
ATOM 2220 N N . LYS B 1 116 ? 10.75 25.312 14.695 1 91.56 116 LYS B N 1
ATOM 2221 C CA . LYS B 1 116 ? 12.18 25.406 14.391 1 91.56 116 LYS B CA 1
ATOM 2222 C C . LYS B 1 116 ? 12.398 25.719 12.906 1 91.56 116 LYS B C 1
ATOM 2224 O O . LYS B 1 116 ? 13.164 25.031 12.234 1 91.56 116 LYS B O 1
ATOM 2229 N N . ASP B 1 117 ? 11.594 26.562 12.289 1 90.56 117 ASP B N 1
ATOM 2230 C CA . ASP B 1 117 ? 11.719 27.156 10.961 1 90.56 117 ASP B CA 1
ATOM 2231 C C . ASP B 1 117 ? 11.281 26.172 9.875 1 90.56 117 ASP B C 1
ATOM 2233 O O . ASP B 1 117 ? 11.648 26.328 8.711 1 90.56 117 ASP B O 1
ATOM 2237 N N . VAL B 1 118 ? 10.594 25.141 10.312 1 93.31 118 VAL B N 1
ATOM 2238 C CA . VAL B 1 118 ? 10.102 24.172 9.328 1 93.31 118 VAL B CA 1
ATOM 2239 C C . VAL B 1 118 ? 8.586 24.078 9.406 1 93.31 118 VAL B C 1
ATOM 2241 O O . VAL B 1 118 ? 8.016 24 10.5 1 93.31 118 VAL B O 1
ATOM 2244 N N . LEU B 1 119 ? 7.93 24.156 8.234 1 95.81 119 LEU B N 1
ATOM 2245 C CA . LEU B 1 119 ? 6.48 24.016 8.203 1 95.81 119 LEU B CA 1
ATOM 2246 C C . LEU B 1 119 ? 6.043 22.688 8.82 1 95.81 119 LEU B C 1
ATOM 2248 O O . LEU B 1 119 ? 6.539 21.625 8.445 1 95.81 119 LEU B O 1
ATOM 2252 N N . THR B 1 120 ? 5.195 22.828 9.766 1 97.62 120 THR B N 1
ATOM 2253 C CA . THR B 1 120 ? 4.734 21.656 10.5 1 97.62 120 THR B CA 1
ATOM 2254 C C . THR B 1 120 ? 3.225 21.703 10.703 1 97.62 120 THR B C 1
ATOM 2256 O O . THR B 1 120 ? 2.658 22.766 10.961 1 97.62 120 THR B O 1
ATOM 2259 N N . LEU B 1 121 ? 2.637 20.516 10.523 1 98.06 121 LEU B N 1
ATOM 2260 C CA . LEU B 1 121 ? 1.203 20.375 10.742 1 98.06 121 LEU B CA 1
ATOM 2261 C C . LEU B 1 121 ? 0.912 20 12.188 1 98.06 121 LEU B C 1
ATOM 2263 O O . LEU B 1 121 ? 1.631 19.188 12.789 1 98.06 121 LEU B O 1
ATOM 2267 N N . TYR B 1 122 ? -0.149 20.562 12.68 1 97.69 122 TYR B N 1
ATOM 2268 C CA . TYR B 1 122 ? -0.684 20.25 14 1 97.69 122 TYR B CA 1
ATOM 2269 C C . TYR B 1 122 ? -2.17 19.922 13.922 1 97.69 122 TYR B C 1
ATOM 2271 O O . TYR B 1 122 ? -2.887 20.453 13.078 1 97.69 122 TYR B O 1
ATOM 2279 N N . ILE B 1 123 ? -2.537 19.078 14.852 1 97.12 123 ILE B N 1
ATOM 2280 C CA . ILE B 1 123 ? -3.967 18.797 14.93 1 97.12 123 ILE B CA 1
ATOM 2281 C C . ILE B 1 123 ? -4.617 19.719 15.961 1 97.12 123 ILE B C 1
ATOM 2283 O O . ILE B 1 123 ? -4.16 19.812 17.094 1 97.12 123 ILE B O 1
ATOM 2287 N N . SER B 1 124 ? -5.684 20.375 15.477 1 96.56 124 SER B N 1
ATOM 2288 C CA . SER B 1 124 ? -6.367 21.312 16.359 1 96.56 124 SER B CA 1
ATOM 2289 C C . SER B 1 124 ? -7.09 20.578 17.484 1 96.56 124 SER B C 1
ATOM 2291 O O . SER B 1 124 ? -7.281 19.359 17.422 1 96.56 124 SER B O 1
ATOM 2293 N N . LYS B 1 125 ? -7.551 21.328 18.484 1 94.5 125 LYS B N 1
ATOM 2294 C CA . LYS B 1 125 ? -8.289 20.781 19.625 1 94.5 125 LYS B CA 1
ATOM 2295 C C . LYS B 1 125 ? -9.547 20.062 19.156 1 94.5 125 LYS B C 1
ATOM 2297 O O . LYS B 1 125 ? -9.938 19.047 19.734 1 94.5 125 LYS B O 1
ATOM 2302 N N . GLN B 1 126 ? -10.141 20.641 18.125 1 94.81 126 GLN B N 1
ATOM 2303 C CA . GLN B 1 126 ? -11.367 20.062 17.609 1 94.81 126 GLN B CA 1
ATOM 2304 C C . GLN B 1 126 ? -11.078 19.078 16.469 1 94.81 126 GLN B C 1
ATOM 2306 O O . GLN B 1 126 ? -12 18.594 15.812 1 94.81 126 GLN B O 1
ATOM 2311 N N . GLY B 1 127 ? -9.805 18.906 16.266 1 96.31 127 GLY B N 1
ATOM 2312 C CA . GLY B 1 127 ? -9.414 18.062 15.164 1 96.31 127 GLY B CA 1
ATOM 2313 C C . GLY B 1 127 ? -9.312 16.594 15.547 1 96.31 127 GLY B C 1
ATOM 2314 O O . GLY B 1 127 ? -9.586 16.219 16.688 1 96.31 127 GLY B O 1
ATOM 2315 N N . SER B 1 128 ? -9.07 15.766 14.484 1 95.56 128 SER B N 1
ATOM 2316 C CA . SER B 1 128 ? -8.961 14.328 14.711 1 95.56 128 SER B CA 1
ATOM 2317 C C . SER B 1 128 ? -7.988 13.688 13.727 1 95.56 128 SER B C 1
ATOM 2319 O O . SER B 1 128 ? -7.707 14.258 12.664 1 95.56 128 SER B O 1
ATOM 2321 N N . ILE B 1 129 ? -7.488 12.562 14.141 1 96.12 129 ILE B N 1
ATOM 2322 C CA . ILE B 1 129 ? -6.664 11.703 13.289 1 96.12 129 ILE B CA 1
ATOM 2323 C C . ILE B 1 129 ? -7.16 10.258 13.383 1 96.12 129 ILE B C 1
ATOM 2325 O O . ILE B 1 129 ? -7.453 9.766 14.469 1 96.12 129 ILE B O 1
ATOM 2329 N N . GLN B 1 130 ? -7.332 9.711 12.195 1 95.12 130 GLN B N 1
ATOM 2330 C CA . GLN B 1 130 ? -7.844 8.344 12.141 1 95.12 130 GLN B CA 1
ATOM 2331 C C . GLN B 1 130 ? -7.023 7.488 11.18 1 95.12 130 GLN B C 1
ATOM 2333 O O . GLN B 1 130 ? -6.691 7.926 10.078 1 95.12 130 GLN B O 1
ATOM 2338 N N . ARG B 1 131 ? -6.648 6.359 11.688 1 93.12 131 ARG B N 1
ATOM 2339 C CA . ARG B 1 131 ? -6.105 5.367 10.766 1 93.12 131 ARG B CA 1
ATOM 2340 C C . ARG B 1 131 ? -7.207 4.734 9.93 1 93.12 131 ARG B C 1
ATOM 2342 O O . ARG B 1 131 ? -8.109 4.09 10.461 1 93.12 131 ARG B O 1
ATOM 2349 N N . VAL B 1 132 ? -7.125 4.898 8.625 1 87.69 132 VAL B N 1
ATOM 2350 C CA . VAL B 1 132 ? -8.227 4.43 7.785 1 87.69 132 VAL B CA 1
ATOM 2351 C C . VAL B 1 132 ? -7.746 3.283 6.902 1 87.69 132 VAL B C 1
ATOM 2353 O O . VAL B 1 132 ? -8.531 2.715 6.137 1 87.69 132 VAL B O 1
ATOM 2356 N N . GLY B 1 133 ? -6.516 3 6.836 1 80 133 GLY B N 1
ATOM 2357 C CA . GLY B 1 133 ? -6.008 1.894 6.043 1 80 133 GLY B CA 1
ATOM 2358 C C . GLY B 1 133 ? -4.508 1.706 6.172 1 80 133 GLY B C 1
ATOM 2359 O O . GLY B 1 133 ? -3.85 2.432 6.922 1 80 133 GLY B O 1
ATOM 2360 N N . ASP B 1 134 ? -4.094 0.742 5.691 1 72.75 134 ASP B N 1
ATOM 2361 C CA . ASP B 1 134 ? -2.662 0.481 5.578 1 72.75 134 ASP B CA 1
ATOM 2362 C C . ASP B 1 134 ? -2.217 0.474 4.117 1 72.75 134 ASP B C 1
ATOM 2364 O O . ASP B 1 134 ? -2.986 0.098 3.23 1 72.75 134 ASP B O 1
ATOM 2368 N N . PHE B 1 135 ? -1.25 1.396 3.928 1 62.69 135 PHE B N 1
ATOM 2369 C CA . PHE B 1 135 ? -0.751 1.539 2.566 1 62.69 135 PHE B CA 1
ATOM 2370 C C . PHE B 1 135 ? -0.637 0.18 1.886 1 62.69 135 PHE B C 1
ATOM 2372 O O . PHE B 1 135 ? -0.918 0.051 0.693 1 62.69 135 PHE B O 1
ATOM 2379 N N . CYS B 1 136 ? -0.05 -0.701 2.617 1 63.59 136 CYS B N 1
ATOM 2380 C CA . CYS B 1 136 ? 0.282 -1.887 1.835 1 63.59 136 CYS B CA 1
ATOM 2381 C C . CYS B 1 136 ? -0.467 -3.109 2.352 1 63.59 136 CYS B C 1
ATOM 2383 O O . CYS B 1 136 ? -0.753 -3.207 3.547 1 63.59 136 CYS B O 1
ATOM 2385 N N . LEU B 1 137 ? -1.229 -3.748 1.36 1 63.44 137 LEU B N 1
ATOM 2386 C CA . LEU B 1 137 ? -1.61 -5.117 1.693 1 63.44 137 LEU B CA 1
ATOM 2387 C C . LEU B 1 137 ? -0.426 -5.883 2.273 1 63.44 137 LEU B C 1
ATOM 2389 O O . LEU B 1 137 ? 0.713 -5.695 1.841 1 63.44 137 LEU B O 1
ATOM 2393 N N . GLN B 1 138 ? -0.73 -6.469 3.441 1 71.69 138 GLN B N 1
ATOM 2394 C CA . GLN B 1 138 ? 0.329 -7.316 3.982 1 71.69 138 GLN B CA 1
ATOM 2395 C C . GLN B 1 138 ? 0.75 -8.383 2.975 1 71.69 138 GLN B C 1
ATOM 2397 O O . GLN B 1 138 ? -0.079 -8.891 2.221 1 71.69 138 GLN B O 1
ATOM 2402 N N . PHE B 1 139 ? 2.086 -8.477 2.746 1 82.81 139 PHE B N 1
ATOM 2403 C CA . PHE B 1 139 ? 2.592 -9.555 1.898 1 82.81 139 PHE B CA 1
ATOM 2404 C C . PHE B 1 139 ? 3.764 -10.266 2.566 1 82.81 139 PHE B C 1
ATOM 2406 O O . PHE B 1 139 ? 4.348 -9.75 3.523 1 82.81 139 PHE B O 1
ATOM 2413 N N . ASN B 1 140 ? 3.887 -11.531 2.324 1 84.94 140 ASN B N 1
ATOM 2414 C CA . ASN B 1 140 ? 4.996 -12.336 2.812 1 84.94 140 ASN B CA 1
ATOM 2415 C C . ASN B 1 140 ? 5.969 -12.695 1.688 1 84.94 140 ASN B C 1
ATOM 2417 O O . ASN B 1 140 ? 5.621 -13.453 0.779 1 84.94 140 ASN B O 1
ATOM 2421 N N . ASP B 1 141 ? 7.141 -12.102 1.744 1 84.38 141 ASP B N 1
ATOM 2422 C CA . ASP B 1 141 ? 8.109 -12.344 0.677 1 84.38 141 ASP B CA 1
ATOM 2423 C C . ASP B 1 141 ? 9.164 -13.352 1.112 1 84.38 141 ASP B C 1
ATOM 2425 O O . ASP B 1 141 ? 10.148 -13.57 0.401 1 84.38 141 ASP B O 1
ATOM 2429 N N . LYS B 1 142 ? 8.953 -13.859 2.27 1 88.19 142 LYS B N 1
ATOM 2430 C CA . LYS B 1 142 ? 9.938 -14.789 2.809 1 88.19 142 LYS B CA 1
ATOM 2431 C C . LYS B 1 142 ? 9.555 -16.234 2.506 1 88.19 142 LYS B C 1
ATOM 2433 O O . LYS B 1 142 ? 10.422 -17.062 2.201 1 88.19 142 LYS B O 1
ATOM 2438 N N . ASN B 1 143 ? 8.242 -16.547 2.648 1 92.69 143 ASN B N 1
ATOM 2439 C CA . ASN B 1 143 ? 7.762 -17.875 2.312 1 92.69 143 ASN B CA 1
ATOM 2440 C C . ASN B 1 143 ? 7.531 -18.031 0.812 1 92.69 143 ASN B C 1
ATOM 2442 O O . ASN B 1 143 ? 6.406 -17.859 0.333 1 92.69 143 ASN B O 1
ATOM 2446 N N . ASP B 1 144 ? 8.578 -18.422 0.124 1 95.62 144 ASP B N 1
ATOM 2447 C CA . ASP B 1 144 ? 8.547 -18.484 -1.334 1 95.62 144 ASP B CA 1
ATOM 2448 C C . ASP B 1 144 ? 8.211 -19.891 -1.815 1 95.62 144 ASP B C 1
ATOM 2450 O O . ASP B 1 144 ? 9.07 -20.781 -1.818 1 95.62 144 ASP B O 1
ATOM 2454 N N . LEU B 1 145 ? 7.062 -20.031 -2.35 1 95 145 LEU B N 1
ATOM 2455 C CA . LEU B 1 145 ? 6.625 -21.328 -2.83 1 95 145 LEU B CA 1
ATOM 2456 C C . LEU B 1 145 ? 7.289 -21.672 -4.164 1 95 145 LEU B C 1
ATOM 2458 O O . LEU B 1 145 ? 7.254 -22.828 -4.602 1 95 145 LEU B O 1
ATOM 2462 N N . SER B 1 146 ? 7.902 -20.719 -4.809 1 95 146 SER B N 1
ATOM 2463 C CA . SER B 1 146 ? 8.602 -20.969 -6.062 1 95 146 SER B CA 1
ATOM 2464 C C . SER B 1 146 ? 10.094 -21.188 -5.836 1 95 146 SER B C 1
ATOM 2466 O O . SER B 1 146 ? 10.891 -21.094 -6.77 1 95 146 SER B O 1
ATOM 2468 N N . ASP B 1 147 ? 10.469 -21.359 -4.586 1 92.69 147 ASP B N 1
ATOM 2469 C CA . ASP B 1 147 ? 11.844 -21.734 -4.27 1 92.69 147 ASP B CA 1
ATOM 2470 C C . ASP B 1 147 ? 12.172 -23.125 -4.805 1 92.69 147 ASP B C 1
ATOM 2472 O O . ASP B 1 147 ? 11.469 -24.094 -4.512 1 92.69 147 ASP B O 1
ATOM 2476 N N . PRO B 1 148 ? 13.234 -23.219 -5.609 1 87.12 148 PRO B N 1
ATOM 2477 C CA . PRO B 1 148 ? 13.586 -24.531 -6.176 1 87.12 148 PRO B CA 1
ATOM 2478 C C . PRO B 1 148 ? 13.844 -25.578 -5.105 1 87.12 148 PRO B C 1
ATOM 2480 O O . PRO B 1 148 ? 13.781 -26.781 -5.391 1 87.12 148 PRO B O 1
ATOM 2483 N N . LYS B 1 149 ? 14.164 -25.125 -3.92 1 81.38 149 LYS B N 1
ATOM 2484 C CA . LYS B 1 149 ? 14.453 -26.047 -2.828 1 81.38 149 LYS B CA 1
ATOM 2485 C C . LYS B 1 149 ? 13.18 -26.688 -2.299 1 81.38 149 LYS B C 1
ATOM 2487 O O . LYS B 1 149 ? 13.242 -27.688 -1.575 1 81.38 149 LYS B O 1
ATOM 2492 N N . ILE B 1 150 ? 12.07 -25.984 -2.494 1 76.75 150 ILE B N 1
ATOM 2493 C CA . ILE B 1 150 ? 10.82 -26.547 -2.008 1 76.75 150 ILE B CA 1
ATOM 2494 C C . ILE B 1 150 ? 10.531 -27.859 -2.727 1 76.75 150 ILE B C 1
ATOM 2496 O O . ILE B 1 150 ? 10.609 -27.938 -3.955 1 76.75 150 ILE B O 1
ATOM 2500 N N . ALA B 1 151 ? 11.258 -28.969 -2.234 1 56.72 151 ALA B N 1
ATOM 2501 C CA . ALA B 1 151 ? 11.125 -30.359 -2.672 1 56.72 151 ALA B CA 1
ATOM 2502 C C . ALA B 1 151 ? 9.695 -30.672 -3.107 1 56.72 151 ALA B C 1
ATOM 2504 O O . ALA B 1 151 ? 8.797 -30.781 -2.271 1 56.72 151 ALA B O 1
ATOM 2505 N N . TRP B 1 152 ? 9.148 -29.922 -3.955 1 56.19 152 TRP B N 1
ATOM 2506 C CA . TRP B 1 152 ? 7.762 -30.266 -4.25 1 56.19 152 TRP B CA 1
ATOM 2507 C C . TRP B 1 152 ? 7.598 -31.781 -4.422 1 56.19 152 TRP B C 1
ATOM 2509 O O . TRP B 1 152 ? 8.32 -32.406 -5.207 1 56.19 152 TRP B O 1
ATOM 2519 N N . GLU B 1 153 ? 7.742 -32.531 -3.262 1 48.59 153 GLU B N 1
ATOM 2520 C CA . GLU B 1 153 ? 7.48 -33.969 -3.176 1 48.59 153 GLU B CA 1
ATOM 2521 C C . GLU B 1 153 ? 6.301 -34.375 -4.059 1 48.59 153 GLU B C 1
ATOM 2523 O O . GLU B 1 153 ? 5.156 -34.406 -3.596 1 48.59 153 GLU B O 1
ATOM 2528 N N . SER B 1 154 ? 5.879 -33.781 -5.039 1 43.66 154 SER B N 1
ATOM 2529 C CA . SER B 1 154 ? 5.18 -34.844 -5.766 1 43.66 154 SER B CA 1
ATOM 2530 C C . SER B 1 154 ? 6.035 -36.094 -5.883 1 43.66 154 SER B C 1
ATOM 2532 O O . SER B 1 154 ? 7.262 -36 -5.984 1 43.66 154 SER B O 1
ATOM 2534 N N . GLY B 1 155 ? 5.867 -37.375 -5.469 1 40.56 155 GLY B N 1
ATOM 2535 C CA . GLY B 1 155 ? 6.363 -38.688 -5.824 1 40.56 155 GLY B CA 1
ATOM 2536 C C . GLY B 1 155 ? 6.922 -38.75 -7.23 1 40.56 155 GLY B C 1
ATOM 2537 O O . GLY B 1 155 ? 7.5 -39.781 -7.625 1 40.56 155 GLY B O 1
ATOM 2538 N N . ASP B 1 156 ? 6.766 -38.219 -8.328 1 36.78 156 ASP B N 1
ATOM 2539 C CA . ASP B 1 156 ? 7.73 -38.594 -9.352 1 36.78 156 ASP B CA 1
ATOM 2540 C C . ASP B 1 156 ? 9.039 -37.844 -9.195 1 36.78 156 ASP B C 1
ATOM 2542 O O . ASP B 1 156 ? 9.836 -37.75 -10.133 1 36.78 156 ASP B O 1
ATOM 2546 N N . ALA B 1 157 ? 9.344 -37 -8.344 1 37.03 157 ALA B N 1
ATOM 2547 C CA . ALA B 1 157 ? 10.688 -36.469 -8.148 1 37.03 157 ALA B CA 1
ATOM 2548 C C . ALA B 1 157 ? 11.617 -37.531 -7.574 1 37.03 157 ALA B C 1
ATOM 2550 O O . ALA B 1 157 ? 11.859 -37.562 -6.363 1 37.03 157 ALA B O 1
ATOM 2551 N N . ARG B 1 158 ? 11.633 -38.781 -7.68 1 36.78 158 ARG B N 1
ATOM 2552 C CA . ARG B 1 158 ? 12.836 -39.562 -7.434 1 36.78 158 ARG B CA 1
ATOM 2553 C C . ARG B 1 158 ? 14.078 -38.875 -7.973 1 36.78 158 ARG B C 1
ATOM 2555 O O . ARG B 1 158 ? 15.109 -38.812 -7.301 1 36.78 158 ARG B O 1
ATOM 2562 N N . GLN B 1 159 ? 14.234 -38.719 -9.344 1 32.62 159 GLN B N 1
ATOM 2563 C CA . GLN B 1 159 ? 15.43 -38.781 -10.18 1 32.62 159 GLN B CA 1
ATOM 2564 C C . GLN B 1 159 ? 16.203 -37.469 -10.094 1 32.62 159 GLN B C 1
ATOM 2566 O O . GLN B 1 159 ? 17.25 -37.312 -10.742 1 32.62 159 GLN B O 1
ATOM 2571 N N . PHE B 1 160 ? 15.898 -36.344 -9.625 1 33.72 160 PHE B N 1
ATOM 2572 C CA . PHE B 1 160 ? 16.891 -35.375 -10.078 1 33.72 160 PHE B CA 1
ATOM 2573 C C . PHE B 1 160 ? 18.172 -35.5 -9.266 1 33.72 160 PHE B C 1
ATOM 2575 O O . PHE B 1 160 ? 18.328 -34.844 -8.25 1 33.72 160 PHE B O 1
ATOM 2582 N N . LYS B 1 161 ? 18.453 -36.719 -8.781 1 34.81 161 LYS B N 1
ATOM 2583 C CA . LYS B 1 161 ? 19.812 -36.812 -8.234 1 34.81 161 LYS B CA 1
ATOM 2584 C C . LYS B 1 161 ? 20.844 -36.375 -9.266 1 34.81 161 LYS B C 1
ATOM 2586 O O . LYS B 1 161 ? 20.922 -36.938 -10.352 1 34.81 161 LYS B O 1
ATOM 2591 N N . ARG B 1 162 ? 21.172 -35.125 -9.578 1 32.59 162 ARG B N 1
ATOM 2592 C CA . ARG B 1 162 ? 22.422 -35.031 -10.336 1 32.59 162 ARG B CA 1
ATOM 2593 C C . ARG B 1 162 ? 23.516 -35.844 -9.664 1 32.59 162 ARG B C 1
ATOM 2595 O O . ARG B 1 162 ? 23.984 -35.5 -8.578 1 32.59 162 ARG B O 1
ATOM 2602 N N . SER B 1 163 ? 23.328 -37.156 -9.562 1 31.2 163 SER B N 1
ATOM 2603 C CA . SER B 1 163 ? 24.484 -38.031 -9.312 1 31.2 163 SER B CA 1
ATOM 2604 C C . SER B 1 163 ? 25.609 -37.719 -10.289 1 31.2 163 SER B C 1
ATOM 2606 O O . SER B 1 163 ? 25.625 -38.219 -11.406 1 31.2 163 SER B O 1
ATOM 2608 N N . THR B 1 164 ? 25.969 -36.5 -10.719 1 29.31 164 THR B N 1
ATOM 2609 C CA . THR B 1 164 ? 27.109 -36.469 -11.633 1 29.31 164 THR B CA 1
ATOM 2610 C C . THR B 1 164 ? 28.359 -37.031 -10.945 1 29.31 164 THR B C 1
ATOM 2612 O O . THR B 1 164 ? 29.359 -37.312 -11.609 1 29.31 164 THR B O 1
ATOM 2615 N N . SER B 1 165 ? 28.656 -36.75 -9.703 1 28.09 165 SER B N 1
ATOM 2616 C CA . SER B 1 165 ? 30.109 -36.844 -9.586 1 28.09 165 SER B CA 1
ATOM 2617 C C . SER B 1 165 ? 30.578 -38.25 -9.93 1 28.09 165 SER B C 1
ATOM 2619 O O . SER B 1 165 ? 30.141 -39.219 -9.305 1 28.09 165 SER B O 1
ATOM 2621 N N . VAL B 1 166 ? 31.141 -38.625 -11.172 1 24.5 166 VAL B N 1
ATOM 2622 C CA . VAL B 1 166 ? 31.984 -39.625 -11.82 1 24.5 166 VAL B CA 1
ATOM 2623 C C . VAL B 1 166 ? 33.094 -40.062 -10.875 1 24.5 166 VAL B C 1
ATOM 2625 O O . VAL B 1 166 ? 33.156 -39.594 -9.727 1 24.5 166 VAL B O 1
ATOM 2628 N N . GLN B 1 167 ? 34.594 -40 -11.078 1 21.61 167 GLN B N 1
ATOM 2629 C CA . GLN B 1 167 ? 35.656 -40.75 -10.453 1 21.61 167 GLN B CA 1
ATOM 2630 C C . GLN B 1 167 ? 35.719 -40.531 -8.953 1 21.61 167 GLN B C 1
ATOM 2632 O O . GLN B 1 167 ? 35.5 -39.406 -8.492 1 21.61 167 GLN B O 1
#

Organism: Oikopleura dioica (NCBI:txid34765)

Sequence (334 aa):
MSAPVDPRQNRQNQNQRNTSGARFNPQNPQGRPEPPIPEVVNWIKDLKLTTKTANLTCICLGVTNAIRTTDGNEVRNIVISDKTGRVNLSMWGELGGLVREGDILKIQRAYTKLFKDVLTLYISKQGSIQRVGDFCLQFNDKNDLSDPKIAWESGDARQFKRSTSVQMSAPVDPRQNRQNQNQRNTSGARFNPQNPQGRPEPPIPEVVNWIKDLKLTTKTANLTCICLGVTNAIRTTDGNEVRNIVISDKTGRVNLSMWGELGGLVREGDILKIQRAYTKLFKDVLTLYISKQGSIQRVGDFCLQFNDKNDLSDPKIAWESGDARQFKRSTSVQ

Foldseek 3Di:
DCPPDPPCPPPPPPPPPPPVPPPPPVPPPDPPPPPPPPDDADAPVPADQFFQWHKYKWFWQDKDDWDADPVGKTKIWTWIHDPNGIAIEIDIHDVSVVDDGQFTKIKTRWHWHDDVNGIYIYHDPPIDIDGDDGNDDDDDPPPDPPPPPNPPPPVVPPPPPPPPPDD/DDDPDPPPPPCPPPPPPPPVPPPPPVPPPDPPPPPPPPDDADAPVPADQFFQWHKYKWFWQDKDDWDADPVGKTKIWTWIHDPNGIAIEIDIHDVSVVDDGQFTKIKTRWHWHDDVNGIYIYHDPPIDIDGDDGNDDDDDPPPDPPPPPNPPPPVVPPPPPCPPPDD

Radius of gyration: 40.13 Å; Cα contacts (8 Å, |Δi|>4): 588; chains: 2; bounding box: 130×82×116 Å

Nearest PDB structures (foldseek):
  5d8f-assembly1_B  TM=9.053E-01  e=5.449E-11  Homo sapiens
  4owx-assembly1_B  TM=9.138E-01  e=3.032E-10  Homo sapiens
  5d8e-assembly2_C  TM=8.867E-01  e=1.885E-09  Homo sapiens
  7wcg-assembly1_A  TM=8.370E-01  e=5.346E-07  Saccharolobus solfataricus P2
  8rbz-assembly1_B  TM=6.909E-01  e=7.051E-07  Homo sapiens

Solvent-accessible surface area (backbone atoms only — not comparable to full-atom values): 19735 Å² total; per-residue (Å²): 137,84,78,80,77,86,70,82,78,77,78,79,76,76,76,74,76,74,72,70,69,75,70,72,66,73,67,76,68,80,70,67,72,67,73,72,71,81,73,70,74,46,56,61,64,73,61,46,72,79,34,71,66,37,21,37,67,30,32,29,72,36,66,51,72,74,42,72,42,96,89,70,44,39,34,22,48,28,39,31,22,22,64,61,5,21,37,36,32,51,29,69,46,70,65,39,75,72,59,50,62,36,29,22,35,39,35,33,42,17,29,36,39,69,54,98,65,16,45,28,34,36,67,38,93,89,29,48,78,38,82,77,45,57,31,54,71,65,57,20,84,77,49,49,59,35,37,65,78,55,68,68,74,53,82,80,58,75,65,77,59,82,70,73,73,74,131,137,84,78,84,79,80,76,70,78,72,76,78,74,76,76,72,77,73,73,70,70,74,70,74,65,73,67,75,65,81,68,69,71,68,72,70,71,81,72,70,75,44,56,63,64,73,62,46,73,80,35,70,66,37,21,37,68,31,33,29,72,35,65,52,72,73,43,72,44,96,88,70,44,38,35,20,48,28,39,32,22,22,64,62,4,21,36,36,33,52,29,68,46,72,66,41,75,72,60,48,62,37,29,22,34,40,36,34,43,17,29,36,38,70,53,97,66,15,44,28,34,35,66,38,93,89,28,48,76,39,82,76,45,56,31,53,71,65,57,19,83,76,49,47,59,36,36,64,76,54,68,70,73,53,83,82,66,74,67,82,60,82,75,57,89,72,137

pLDDT: mean 73.45, std 28.16, range [21.19, 98.5]

InterPro domains:
  IPR012340 Nucleic acid-binding, OB-fold [G3DSA:2.40.50.140] (43-148)
  IPR012340 Nucleic acid-binding, OB-fold [SSF50249] (34-151)
  IPR048970 Single-stranded DNA binding protein Ssb-like, OB fold [PF21473] (68-130)
  IPR051231 SOSS complex subunit B [PTHR13356] (41-159)

Secondary structure (DSSP, 8-state):
-----------------------------S--------PPP--GGG--TT---EEEEEEEEEEPPPEEPTTS-EEEEEEEEETTEEEEEEEESGGGGG--TTEEEEEEEEEEEEETTEEEEEEEEEEEEEEEEESS----SSSBTT-TTS----TTGGG--------/------TT---------------------S--------PPP--GGG--TT---EEEEEEEEEEPPPEEPTTS-EEEEEEEEETTEEEEEEEESGGGGG--TTEEEEEEEEEEEEETTEEEEEEEEEEEEEEEEESS----SSSBTT-TTS----TTTT---------